Protein 5UD8 (pdb70)

B-factor: mean 11.43, std 8.23, range [1.07, 46.2]

Solvent-accessible surface area: 12185 Å² total; per-residue (Å²): 133,80,77,32,83,50,84,3,51,35,43,34,10,1,69,0,40,0,72,26,78,29,163,129,11,150,75,58,82,1,0,1,1,70,19,71,57,111,202,32,96,32,103,122,62,31,23,10,68,102,56,227,122,98,92,172,135,75,41,17,81,35,72,52,145,53,2,44,0,26,0,15,8,87,98,0,79,87,138,30,33,19,37,8,17,0,18,0,30,60,91,121,115,46,43,43,25,50,34,0,60,1,70,26,94,130,155,110,71,28,75,36,88,1,25,31,33,30,14,15,78,0,44,0,72,26,81,30,159,129,10,153,76,66,79,1,0,1,2,68,11,100,48,139,206,36,92,38,73,132,59,38,18,9,69,110,49,236,164,133,126,72,28,16,83,27,65,53,133,51,2,44,0,29,0,15,7,155,90,0,54,82,144,32,37,21,36,7,27,0,21,0,30,50,91,122,106,50,46,42,30,57,41,0,55,1,65,28,65,128

Radius of gyration: 19.62 Å; Cα contacts (8 Å, |Δi|>4): 487; chains: 2; bounding box: 28×59×38 Å

Nearest PDB structures (foldseek):
  5ud8-assembly1_A  TM=1.010E+00  e=1.471E-24  Homo sapiens
  5ud8-assembly2_B  TM=9.908E-01  e=5.208E-22  Homo sapiens
  6tnp-assembly4_I  TM=7.598E-01  e=2.730E-06  Mus musculus
  8suo-assembly1_L  TM=7.006E-01  e=2.138E-06  Homo sapiens
  4wo4-assembly1_C  TM=7.800E-01  e=3.784E-05  Homo sapiens

Secondary structure (DSSP, 8-state):
--EEEEEEETTS-EEEEEE--TTTTTT--EEEEEE-TTTS-EEEEEESTTHHHHHH--EEEEETTTTEEEEEE-S--GGG-EEEEEEEEETTEEEEEEEEEEEEE-/--EEEEEEETTS-EEEEEE--TTTTTT-EEEEEEESTTTS-EEEEEESTTTTTT--EEEEETTTTEEEEEESS--GGG-EEEEEEEEETTEEEEEEEEEEEEE-

Organism: Homo sapiens (NCBI:txid9606)

CATH classification: 2.60.40.10

Sequence (210 aa):
HNTTVFQGVAGQSLQVSCPYDSMKHWGRHKAWCRQLGEKGPCQRVVSTHNLWLLSFLTAITDDTLGGTLTITLRNLQPHDAGLYQCQSLHGSEADTLRKVLVEVLAHNTTVFQGVAGQSLQVSCPYDSMKHWGRHKAWCRQLGEKGPCQRVVSTHNLWLLSTAITDDTLGGTLTITLRNLQPHDAGLYQCQSLHGSEADTLRKVLVEVLA

Structure (mmCIF, N/CA/C/O backbone):
data_5UD8
#
_entry.id   5UD8
#
_cell.length_a   23.790
_cell.length_b   62.530
_cell.length_c   125.270
_cell.angle_alpha   90.000
_cell.angle_beta   90.000
_cell.angle_gamma   90.000
#
_symmetry.space_group_name_H-M   'P 2 21 21'
#
loop_
_entity.id
_entity.type
_entity.pdbx_description
1 polymer 'Triggering receptor expressed on myeloid cells 2'
2 water water
#
loop_
_atom_site.group_PDB
_atom_site.id
_atom_site.type_symbol
_atom_site.label_atom_id
_atom_site.label_alt_id
_atom_site.label_comp_id
_atom_site.label_asym_id
_atom_site.label_entity_id
_atom_site.label_seq_id
_atom_site.pdbx_PDB_ins_code
_atom_site.Cartn_x
_atom_site.Cartn_y
_atom_site.Cartn_z
_atom_site.occupancy
_atom_site.B_iso_or_equiv
_atom_site.auth_seq_id
_atom_site.auth_comp_id
_atom_site.auth_asym_id
_atom_site.auth_atom_id
_atom_site.pdbx_PDB_model_num
ATOM 1 N N . HIS A 1 1 ? 15.950 -23.951 23.907 1.00 10.19 19 HIS A N 1
ATOM 2 C CA . HIS A 1 1 ? 15.927 -22.489 23.850 1.00 6.00 19 HIS A CA 1
ATOM 3 C C . HIS A 1 1 ? 15.772 -21.907 25.257 1.00 6.13 19 HIS A C 1
ATOM 4 O O . HIS A 1 1 ? 15.503 -22.634 26.216 1.00 7.93 19 HIS A O 1
ATOM 11 N N . ASN A 1 2 ? 15.940 -20.596 25.388 1.00 6.39 20 ASN A N 1
ATOM 12 C CA . ASN A 1 2 ? 15.816 -19.962 26.700 1.00 6.53 20 ASN A CA 1
ATOM 13 C C . ASN A 1 2 ? 14.537 -19.148 26.833 1.00 5.68 20 ASN A C 1
ATOM 14 O O . ASN A 1 2 ? 13.764 -19.002 25.873 1.00 4.97 20 ASN A O 1
ATOM 19 N N . THR A 1 3 ? 14.287 -18.631 28.026 1.00 5.28 21 THR A N 1
ATOM 20 C CA . THR A 1 3 ? 13.196 -17.681 28.161 1.00 6.40 21 THR A CA 1
ATOM 21 C C . THR A 1 3 ? 13.713 -16.380 28.747 1.00 9.61 21 THR A C 1
ATOM 22 O O . THR A 1 3 ? 14.484 -16.378 29.710 1.00 9.54 21 THR A O 1
ATOM 26 N N . THR A 1 4 ? 13.361 -15.271 28.115 1.00 5.50 22 THR A N 1
ATOM 27 C CA . THR A 1 4 ? 13.747 -13.998 28.695 1.00 8.34 22 THR A CA 1
ATOM 28 C C . THR A 1 4 ? 12.527 -13.179 29.055 1.00 9.15 22 THR A C 1
ATOM 29 O O . THR A 1 4 ? 11.453 -13.312 28.447 1.00 7.90 22 THR A O 1
ATOM 33 N N . VAL A 1 5 ? 12.692 -12.373 30.091 1.00 4.98 23 VAL A N 1
ATOM 34 C CA . VAL A 1 5 ? 11.599 -11.597 30.640 1.00 5.78 23 VAL A CA 1
ATOM 35 C C . VAL A 1 5 ? 11.647 -10.190 30.072 1.00 9.32 23 VAL A C 1
ATOM 36 O O . VAL A 1 5 ? 12.696 -9.533 30.102 1.00 5.79 23 VAL A O 1
ATOM 40 N N . PHE A 1 6 ? 10.518 -9.758 29.518 1.00 4.81 24 PHE A N 1
ATOM 41 C CA . PHE A 1 6 ? 10.317 -8.378 29.125 1.00 5.51 24 PHE A CA 1
ATOM 42 C C . PHE A 1 6 ? 9.230 -7.773 30.004 1.00 7.28 24 PHE A C 1
ATOM 43 O O . PHE A 1 6 ? 8.084 -8.239 30.014 1.00 7.02 24 PHE A O 1
ATOM 51 N N . GLN A 1 7 ? 9.617 -6.761 30.773 1.00 6.11 25 GLN A N 1
ATOM 52 C CA . GLN A 1 7 ? 8.742 -6.132 31.757 1.00 8.78 25 GLN A CA 1
ATOM 53 C C . GLN A 1 7 ? 8.091 -4.873 31.194 1.00 7.91 25 GLN A C 1
ATOM 54 O O . GLN A 1 7 ? 8.787 -3.950 30.773 1.00 5.72 25 GLN A O 1
ATOM 60 N N . GLY A 1 8 ? 6.762 -4.824 31.193 1.00 6.62 26 GLY A N 1
ATOM 61 C CA . GLY A 1 8 ? 6.054 -3.676 30.655 1.00 4.28 26 GLY A CA 1
ATOM 62 C C . GLY A 1 8 ? 5.155 -3.030 31.696 1.00 8.47 26 GLY A C 1
ATOM 63 O O . GLY A 1 8 ? 5.054 -3.515 32.818 1.00 7.15 26 GLY A O 1
ATOM 64 N N . VAL A 1 9 ? 4.511 -1.927 31.328 1.00 6.81 27 VAL A N 1
ATOM 65 C CA . VAL A 1 9 ? 3.599 -1.222 32.229 1.00 7.06 27 VAL A CA 1
ATOM 66 C C . VAL A 1 9 ? 2.212 -1.141 31.591 1.00 7.33 27 VAL A C 1
ATOM 67 O O . VAL A 1 9 ? 2.082 -0.847 30.402 1.00 5.72 27 VAL A O 1
ATOM 71 N N . ALA A 1 10 ? 1.178 -1.416 32.380 1.00 7.34 28 ALA A N 1
ATOM 72 C CA . ALA A 1 10 ? -0.194 -1.408 31.876 1.00 8.87 28 ALA A CA 1
ATOM 73 C C . ALA A 1 10 ? -0.513 -0.113 31.140 1.00 9.84 28 ALA A C 1
ATOM 74 O O . ALA A 1 10 ? -0.243 0.980 31.652 1.00 11.55 28 ALA A O 1
ATOM 76 N N . GLY A 1 11 ? -1.060 -0.248 29.933 1.00 7.26 29 GLY A N 1
ATOM 77 C CA . GLY A 1 11 ? -1.439 0.886 29.101 1.00 7.28 29 GLY A CA 1
ATOM 78 C C . GLY A 1 11 ? -0.316 1.457 28.252 1.00 9.25 29 GLY A C 1
ATOM 79 O O . GLY A 1 11 ? -0.531 2.367 27.450 1.00 10.49 29 GLY A O 1
ATOM 80 N N . GLN A 1 12 ? 0.887 0.922 28.431 1.00 6.46 30 GLN A N 1
ATOM 81 C CA . GLN A 1 12 ? 2.051 1.357 27.661 1.00 7.23 30 GLN A CA 1
ATOM 82 C C . GLN A 1 12 ? 2.416 0.297 26.630 1.00 8.42 30 GLN A C 1
ATOM 83 O O . GLN A 1 12 ? 1.789 -0.758 26.571 1.00 8.26 30 GLN A O 1
ATOM 89 N N . SER A 1 13 ? 3.431 0.569 25.817 1.00 7.33 31 SER A N 1
ATOM 90 C CA . SER A 1 13 ? 3.867 -0.425 24.839 1.00 8.07 31 SER A CA 1
ATOM 91 C C . SER A 1 13 ? 5.044 -1.244 25.375 1.00 6.76 31 SER A C 1
ATOM 92 O O . SER A 1 13 ? 5.713 -0.837 26.318 1.00 5.74 31 SER A O 1
ATOM 95 N N . LEU A 1 14 ? 5.294 -2.402 24.774 1.00 5.41 32 LEU A N 1
ATOM 96 C CA . LEU A 1 14 ? 6.387 -3.259 25.226 1.00 8.50 32 LEU A CA 1
ATOM 97 C C . LEU A 1 14 ? 7.049 -3.897 24.027 1.00 5.54 32 LEU A C 1
ATOM 98 O O . LEU A 1 14 ? 6.391 -4.595 23.248 1.00 7.62 32 LEU A O 1
ATOM 103 N N . GLN A 1 15 ? 8.350 -3.673 23.879 1.00 6.83 33 GLN A N 1
ATOM 104 C CA . GLN A 1 15 ? 9.083 -4.239 22.744 1.00 6.30 33 GLN A CA 1
ATOM 105 C C . GLN A 1 15 ? 9.783 -5.544 23.129 1.00 8.51 33 GLN A C 1
ATOM 106 O O . GLN A 1 15 ? 10.496 -5.606 24.131 1.00 8.79 33 GLN A O 1
ATOM 112 N N . VAL A 1 16 ? 9.553 -6.584 22.333 1.00 4.62 34 VAL A N 1
ATOM 113 C CA . VAL A 1 16 ? 10.144 -7.905 22.559 1.00 4.60 34 VAL A CA 1
ATOM 114 C C . VAL A 1 16 ? 11.035 -8.223 21.373 1.00 5.2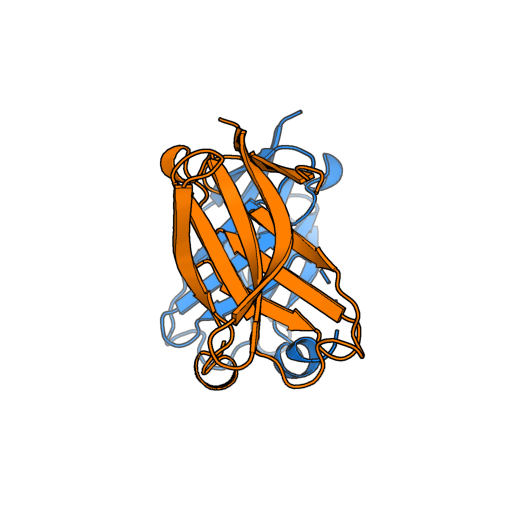4 34 VAL A C 1
ATOM 115 O O . VAL A 1 16 ? 10.614 -8.046 20.235 1.00 4.80 34 VAL A O 1
ATOM 119 N N . SER A 1 17 ? 12.269 -8.663 21.625 1.00 6.87 35 SER A N 1
ATOM 120 C CA . SER A 1 17 ? 13.163 -9.040 20.529 1.00 6.32 35 SER A CA 1
ATOM 121 C C . SER A 1 17 ? 13.508 -10.521 20.566 1.00 6.44 35 SER A C 1
ATOM 122 O O . SER A 1 17 ? 13.821 -11.065 21.633 1.00 7.45 35 SER A O 1
ATOM 125 N N . CYS A 1 18 ? 13.477 -11.152 19.390 1.00 4.17 36 CYS A N 1
ATOM 126 C CA . CYS A 1 18 ? 13.844 -12.557 19.226 1.00 5.02 36 CYS A CA 1
ATOM 127 C C . CYS A 1 18 ? 14.834 -12.724 18.081 1.00 4.33 36 CYS A C 1
ATOM 128 O O . CYS A 1 18 ? 14.431 -12.873 16.936 1.00 3.31 36 CYS A O 1
ATOM 131 N N . PRO A 1 19 ? 16.139 -12.690 18.388 1.00 4.41 37 PRO A N 1
ATOM 132 C CA . PRO A 1 19 ? 17.156 -12.961 17.363 1.00 5.01 37 PRO A CA 1
ATOM 133 C C . PRO A 1 19 ? 17.055 -14.406 16.891 1.00 5.87 37 PRO A C 1
ATOM 134 O O . PRO A 1 19 ? 16.573 -15.263 17.649 1.00 3.49 37 PRO A O 1
ATOM 138 N N . TYR A 1 20 ? 17.502 -14.685 15.667 1.00 3.95 38 TYR A N 1
ATOM 139 C CA . TYR A 1 20 ? 17.491 -16.053 15.159 1.00 3.24 38 TYR A CA 1
ATOM 140 C C . TYR A 1 20 ? 18.516 -16.250 14.054 1.00 3.49 38 TYR A C 1
ATOM 141 O O . TYR A 1 20 ? 19.070 -15.278 13.523 1.00 3.20 38 TYR A O 1
ATOM 150 N N . ASP A 1 21 ? 18.747 -17.514 13.710 1.00 2.81 39 ASP A N 1
ATOM 151 C CA . ASP A 1 21 ? 19.696 -17.907 12.669 1.00 1.87 39 ASP A CA 1
ATOM 152 C C . ASP A 1 21 ? 19.138 -17.525 11.315 1.00 4.48 39 ASP A C 1
ATOM 153 O O . ASP A 1 21 ? 18.207 -18.167 10.828 1.00 4.74 39 ASP A O 1
ATOM 158 N N . SER A 1 22 ? 19.719 -16.497 10.696 1.00 2.59 40 SER A N 1
ATOM 159 C CA . SER A 1 22 ? 19.149 -15.919 9.482 1.00 3.67 40 SER A CA 1
ATOM 160 C C . SER A 1 22 ? 19.251 -16.853 8.293 1.00 5.14 40 SER A C 1
ATOM 161 O O . SER A 1 22 ? 18.517 -16.694 7.320 1.00 6.36 40 SER A O 1
ATOM 164 N N . MET A 1 23 ? 20.161 -17.818 8.352 1.00 3.67 41 MET A N 1
ATOM 165 C CA . MET A 1 23 ? 20.314 -18.754 7.241 1.00 4.24 41 MET A CA 1
ATOM 166 C C . MET A 1 23 ? 19.395 -19.947 7.425 1.00 4.97 41 MET A C 1
ATOM 167 O O . MET A 1 23 ? 18.712 -20.368 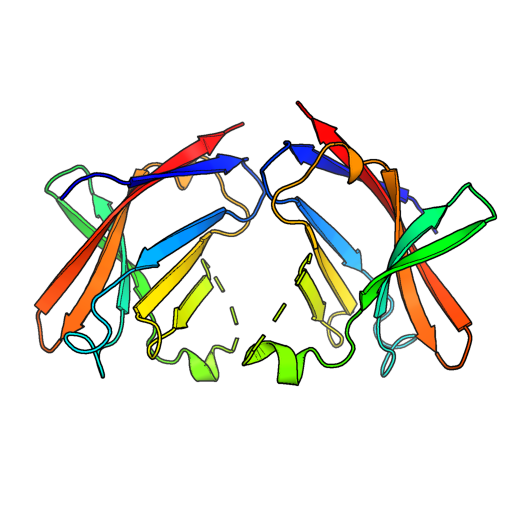6.489 1.00 4.61 41 MET A O 1
ATOM 172 N N . LYS A 1 24 ? 19.347 -20.481 8.640 1.00 4.46 42 LYS A N 1
ATOM 173 C CA . LYS A 1 24 ? 18.477 -21.617 8.911 1.00 4.79 42 LYS A CA 1
ATOM 174 C C . LYS A 1 24 ? 17.011 -21.287 8.621 1.00 9.57 42 LYS A C 1
ATOM 175 O O . LYS A 1 24 ? 16.283 -22.118 8.090 1.00 9.45 42 LYS A O 1
ATOM 181 N N . HIS A 1 25 ? 16.594 -20.065 8.943 1.00 5.11 43 HIS A N 1
ATOM 182 C CA . HIS A 1 25 ? 15.177 -19.699 8.855 1.00 5.08 43 HIS A CA 1
ATOM 183 C C . HIS A 1 25 ? 14.817 -18.823 7.654 1.00 7.53 43 HIS A C 1
ATOM 184 O O . HIS A 1 25 ? 13.723 -18.233 7.594 1.00 4.29 43 HIS A O 1
ATOM 191 N N . TRP A 1 26 ? 15.717 -18.764 6.680 1.00 4.42 44 TRP A N 1
ATOM 192 C CA . TRP A 1 26 ? 15.501 -17.917 5.525 1.00 6.91 44 TRP A CA 1
ATOM 193 C C . TRP A 1 26 ? 14.273 -18.404 4.761 1.00 5.53 44 TRP A C 1
ATOM 194 O O . TRP A 1 26 ? 14.088 -19.611 4.547 1.00 5.68 44 TRP A O 1
ATOM 205 N N . GLY A 1 27 ? 13.422 -17.464 4.379 1.00 6.19 45 GLY A N 1
ATOM 206 C CA . GLY A 1 27 ? 12.242 -17.790 3.606 1.00 6.38 45 GLY A CA 1
ATOM 207 C C . GLY A 1 27 ? 11.043 -18.182 4.454 1.00 8.29 45 GLY A C 1
ATOM 208 O O . GLY A 1 27 ? 9.963 -18.411 3.911 1.00 7.84 45 GLY A O 1
ATOM 209 N N . ARG A 1 28 ? 11.216 -18.256 5.773 1.00 4.94 46 ARG A N 1
ATOM 210 C CA . ARG A 1 28 ? 10.124 -18.692 6.668 1.00 4.27 46 ARG A CA 1
ATOM 211 C C . ARG A 1 28 ? 9.381 -17.534 7.338 1.00 3.84 46 ARG A C 1
ATOM 212 O O . ARG A 1 28 ? 9.998 -16.587 7.830 1.00 4.08 46 ARG A O 1
ATOM 220 N N . HIS A 1 29 ? 8.049 -17.609 7.372 1.00 3.10 47 HIS A N 1
ATOM 221 C CA . HIS A 1 29 ? 7.265 -16.642 8.138 1.00 4.49 47 HIS A CA 1
ATOM 222 C C . HIS A 1 29 ? 7.456 -16.909 9.628 1.00 2.40 47 HIS A C 1
ATOM 223 O O . HIS A 1 29 ? 7.812 -18.019 10.008 1.00 3.82 47 HIS A O 1
ATOM 230 N N . LYS A 1 30 ? 7.229 -15.894 10.463 1.00 2.29 48 LYS A N 1
ATOM 231 C CA . LYS A 1 30 ? 7.347 -16.040 11.912 1.00 2.98 48 LYS A CA 1
ATOM 232 C C . LYS A 1 30 ? 6.008 -15.811 12.581 1.00 2.77 48 LYS A C 1
ATOM 233 O O . LYS A 1 30 ? 5.115 -15.164 12.017 1.00 1.68 48 LYS A O 1
ATOM 239 N N . ALA A 1 31 ? 5.893 -16.302 13.807 1.00 2.09 49 ALA A N 1
ATOM 240 C CA . ALA A 1 31 ? 4.690 -16.097 14.604 1.00 1.97 49 ALA A CA 1
ATOM 241 C C . ALA A 1 31 ? 5.027 -15.729 16.042 1.00 2.24 49 ALA A C 1
ATOM 242 O O . ALA A 1 31 ? 6.090 -16.093 16.563 1.00 2.63 49 ALA A O 1
ATOM 244 N N . TRP A 1 32 ? 4.101 -15.007 16.671 1.00 1.29 50 TRP A N 1
ATOM 245 C CA . TRP A 1 32 ? 4.144 -14.698 18.090 1.00 2.11 50 TRP A CA 1
ATOM 246 C C . TRP A 1 32 ? 2.882 -15.345 18.652 1.00 3.56 50 TRP A C 1
ATOM 247 O O . TRP A 1 32 ? 1.769 -15.074 18.179 1.00 1.07 50 TRP A O 1
ATOM 258 N N . CYS A 1 33 ? 3.047 -16.244 19.621 1.00 2.41 51 CYS A N 1
ATOM 259 C CA . CYS A 1 33 ? 1.878 -16.934 20.163 1.00 2.72 51 CYS A CA 1
ATOM 260 C C . CYS A 1 33 ? 1.925 -17.057 21.668 1.00 3.81 51 CYS A C 1
ATOM 261 O O . CYS A 1 33 ? 2.994 -17.066 22.254 1.00 1.98 51 CYS A O 1
ATOM 264 N N . ARG A 1 34 ? 0.747 -17.175 22.270 1.00 2.45 52 ARG A N 1
ATOM 265 C CA . ARG A 1 34 ? 0.619 -17.333 23.719 1.00 2.02 52 ARG A CA 1
ATOM 266 C C . ARG A 1 34 ? 0.599 -18.812 24.101 1.00 8.09 52 ARG A C 1
ATOM 267 O O . ARG A 1 34 ? -0.219 -19.585 23.597 1.00 4.87 52 ARG A O 1
ATOM 275 N N . GLN A 1 35 ? 1.503 -19.206 24.995 1.00 4.39 53 GLN A N 1
ATOM 276 C CA . GLN A 1 35 ? 1.623 -20.602 25.392 1.00 8.70 53 GLN A CA 1
ATOM 277 C C . GLN A 1 35 ? 0.480 -20.940 26.345 1.00 11.28 53 GLN A C 1
ATOM 278 O O . GLN A 1 35 ? 0.213 -20.195 27.287 1.00 9.96 53 GLN A O 1
ATOM 284 N N . LEU A 1 36 ? -0.202 -22.054 26.093 1.00 7.54 54 LEU A N 1
ATOM 285 C CA . LEU A 1 36 ? -1.306 -22.469 26.954 1.00 11.56 54 LEU A CA 1
ATOM 286 C C . LEU A 1 36 ? -0.910 -23.697 27.783 1.00 13.29 54 LEU A C 1
ATOM 287 O O . LEU A 1 36 ? -1.029 -24.834 27.321 1.00 15.97 54 LEU A O 1
ATOM 292 N N . GLY A 1 37 ? -0.443 -23.463 29.004 1.00 12.42 55 GLY A N 1
ATOM 293 C CA . GLY A 1 37 ? 0.153 -24.519 29.816 1.00 19.81 55 GLY A CA 1
ATOM 294 C C . GLY A 1 37 ? 1.537 -24.827 29.273 1.00 22.63 55 GLY A C 1
ATOM 295 O O . GLY A 1 37 ? 1.871 -24.394 28.176 1.00 21.33 55 GLY A O 1
ATOM 296 N N . GLU A 1 38 ? 2.359 -25.576 29.995 1.00 24.77 56 GLU A N 1
ATOM 297 C CA . GLU A 1 38 ? 3.707 -25.789 29.472 1.00 28.69 56 GLU A CA 1
ATOM 298 C C . GLU A 1 38 ? 3.798 -26.814 28.329 1.00 30.99 56 GLU A C 1
ATOM 299 O O . GLU A 1 38 ? 4.800 -26.857 27.610 1.00 31.48 56 GLU A O 1
ATOM 305 N N . LYS A 1 39 ? 2.756 -27.619 28.136 1.00 23.31 57 LYS A N 1
ATOM 306 C CA . LYS A 1 39 ? 2.782 -28.602 27.053 1.00 25.52 57 LYS A CA 1
ATOM 307 C C . LYS A 1 39 ? 1.575 -28.527 26.122 1.00 29.76 57 LYS A C 1
ATOM 308 O O . LYS A 1 39 ? 1.415 -29.368 25.235 1.00 32.42 57 LYS A O 1
ATOM 314 N N . GLY A 1 40 ? 0.733 -27.517 26.324 1.00 19.86 58 GLY A N 1
ATOM 315 C CA . GLY A 1 40 ? -0.404 -27.297 25.457 1.00 19.44 58 GLY A CA 1
ATOM 316 C C . GLY A 1 40 ? 0.000 -26.519 24.225 1.00 15.03 58 GLY A C 1
ATOM 317 O O . GLY A 1 40 ? 1.179 -26.235 24.023 1.00 19.08 58 GLY A O 1
ATOM 318 N N . PRO A 1 41 ? -0.978 -26.171 23.386 1.00 16.51 59 PRO A N 1
ATOM 319 C CA . PRO A 1 41 ? -0.656 -25.486 22.132 1.00 15.70 59 PRO A CA 1
ATOM 320 C C . PRO A 1 41 ? -0.203 -24.048 22.366 1.00 12.51 59 PRO A C 1
ATOM 321 O O . PRO A 1 41 ? -0.374 -23.492 23.457 1.00 13.46 59 PRO A O 1
ATOM 325 N N . CYS A 1 42 ? 0.382 -23.452 21.339 1.00 11.30 60 CYS A N 1
ATOM 326 C CA . CYS A 1 42 ? 0.728 -22.043 21.383 1.00 8.22 60 CYS A CA 1
ATOM 327 C C . CYS A 1 42 ? -0.296 -21.315 20.530 1.00 9.10 60 CYS A C 1
ATOM 328 O O . CYS A 1 42 ? -0.376 -21.535 19.314 1.00 12.56 60 CYS A O 1
ATOM 331 N N . GLN A 1 43 ? -1.084 -20.450 21.159 1.00 4.54 61 GLN A N 1
ATOM 332 C CA . GLN A 1 43 ? -2.237 -19.849 20.491 1.00 4.14 61 GLN A CA 1
ATOM 333 C C . GLN A 1 43 ? -1.855 -18.561 19.783 1.00 5.85 61 GLN A C 1
ATOM 334 O O . GLN A 1 43 ? -1.336 -17.636 20.400 1.00 2.60 61 GLN A O 1
ATOM 340 N N . ARG A 1 44 ? -2.130 -18.494 18.483 1.00 3.90 62 ARG A N 1
ATOM 341 C CA . ARG A 1 44 ? -1.659 -17.369 17.678 1.00 4.56 62 ARG A CA 1
ATOM 342 C C . ARG A 1 44 ? -2.087 -15.994 18.195 1.00 2.89 62 ARG A C 1
ATOM 343 O O . ARG A 1 44 ? -3.251 -15.783 18.571 1.00 4.06 62 ARG A O 1
ATOM 351 N N . VAL A 1 45 ? -1.128 -15.070 18.233 1.00 2.36 63 VAL A N 1
ATOM 352 C CA . VAL A 1 45 ? -1.423 -13.652 18.461 1.00 2.92 63 VAL A CA 1
ATOM 353 C C . VAL A 1 45 ? -1.266 -12.850 17.151 1.00 4.71 63 VAL A C 1
ATOM 354 O O . VAL A 1 45 ? -2.229 -12.230 16.674 1.00 2.56 63 VAL A O 1
ATOM 358 N N . VAL A 1 46 ? -0.064 -12.873 16.569 1.00 3.25 64 VAL A N 1
ATOM 359 C CA . VAL A 1 46 ? 0.190 -12.248 15.263 1.00 4.45 64 VAL A CA 1
ATOM 360 C C . VAL A 1 46 ? 1.254 -13.049 14.488 1.00 3.17 64 VAL A C 1
ATOM 361 O O . VAL A 1 46 ? 2.029 -13.788 15.083 1.00 4.31 64 VAL A O 1
ATOM 365 N N . SER A 1 47 ? 1.280 -12.916 13.164 1.00 2.46 65 SER A N 1
ATOM 366 C CA . SER A 1 47 ? 2.326 -13.531 12.355 1.00 3.20 65 SER A CA 1
ATOM 367 C C . SER A 1 47 ? 2.800 -12.544 11.280 1.00 5.43 65 SER A C 1
ATOM 368 O O . SER A 1 47 ? 2.254 -11.439 11.157 1.00 3.07 65 SER A O 1
ATOM 371 N N . THR A 1 48 ? 3.813 -12.931 10.504 1.00 2.87 66 THR A N 1
ATOM 372 C CA . THR A 1 48 ? 4.378 -12.023 9.501 1.00 4.30 66 THR A CA 1
ATOM 373 C C . THR A 1 48 ? 3.682 -12.108 8.141 1.00 4.93 66 THR A C 1
ATOM 374 O O . THR A 1 48 ? 4.080 -11.423 7.195 1.00 4.46 66 THR A O 1
ATOM 378 N N . HIS A 1 49 ? 2.657 -12.944 8.038 1.00 5.71 67 HIS A N 1
ATOM 379 C CA . HIS A 1 49 ? 1.887 -13.039 6.791 1.00 4.62 67 HIS A CA 1
ATOM 380 C C . HIS A 1 49 ? 1.199 -11.711 6.446 1.00 6.23 67 HIS A C 1
ATOM 381 O O . HIS A 1 49 ? 0.665 -11.017 7.323 1.00 6.33 67 HIS A O 1
ATOM 388 N N . ASN A 1 50 ? 1.230 -11.355 5.163 1.00 5.32 68 ASN A N 1
ATOM 389 C CA . ASN A 1 50 ? 0.529 -10.175 4.652 1.00 6.67 68 ASN A CA 1
ATOM 390 C C . ASN A 1 50 ? 1.012 -8.826 5.188 1.00 8.83 68 ASN A C 1
ATOM 391 O O . ASN A 1 50 ? 0.294 -7.841 5.085 1.00 6.60 68 ASN A O 1
ATOM 396 N N . LEU A 1 51 ? 2.218 -8.777 5.752 1.00 7.68 69 LEU A N 1
ATOM 397 C CA . LEU A 1 51 ? 2.748 -7.532 6.317 1.00 8.27 69 LEU A CA 1
ATOM 398 C C . LEU A 1 51 ? 2.818 -6.409 5.275 1.00 13.01 69 LEU A C 1
ATOM 399 O O . LEU A 1 51 ? 2.617 -5.236 5.595 1.00 12.95 69 LEU A O 1
ATOM 404 N N . TRP A 1 52 ? 3.100 -6.774 4.032 1.00 11.53 70 TRP A N 1
ATOM 405 C CA . TRP A 1 52 ? 3.199 -5.787 2.964 1.00 13.63 70 TRP A CA 1
ATOM 406 C C . TRP A 1 52 ? 1.856 -5.079 2.756 1.00 12.62 70 TRP A C 1
ATOM 407 O O . TRP A 1 52 ? 1.774 -3.859 2.829 1.00 17.53 70 TRP A O 1
ATOM 418 N N . LEU A 1 53 ? 0.808 -5.850 2.497 1.00 12.05 71 LEU A N 1
ATOM 419 C CA . LEU A 1 53 ? -0.534 -5.300 2.355 1.00 13.54 71 LEU A CA 1
ATOM 420 C C . LEU A 1 53 ? -0.940 -4.510 3.591 1.00 16.31 71 LEU A C 1
ATOM 421 O O . LEU A 1 53 ? -1.556 -3.454 3.486 1.00 16.71 71 LEU A O 1
ATOM 426 N N . LEU A 1 54 ? -0.613 -5.040 4.765 1.00 12.36 72 LEU A N 1
ATOM 427 C CA . LEU A 1 54 ? -0.987 -4.377 6.013 1.00 14.38 72 LEU A CA 1
ATOM 428 C C . LEU A 1 54 ? -0.236 -3.057 6.225 1.00 20.26 72 LEU A C 1
ATOM 429 O O . LEU A 1 54 ? -0.624 -2.256 7.076 1.00 22.01 72 LEU A O 1
ATOM 434 N N . SER A 1 55 ? 0.831 -2.832 5.453 1.00 22.57 73 SER A N 1
ATOM 435 C CA . SER A 1 55 ? 1.486 -1.517 5.410 1.00 26.93 73 SER A CA 1
ATOM 436 C C . SER A 1 55 ? 0.481 -0.440 5.047 1.00 28.96 73 SER A C 1
ATOM 437 O O . SER A 1 55 ? 0.356 0.565 5.746 1.00 35.44 73 SER A O 1
ATOM 440 N N . PHE A 1 56 ? -0.239 -0.643 3.951 1.00 27.35 74 PHE A N 1
ATOM 441 C CA . PHE A 1 56 ? -1.199 0.365 3.530 1.00 30.39 74 PHE A CA 1
ATOM 442 C C . PHE A 1 56 ? -2.403 0.475 4.453 1.00 37.56 74 PHE A C 1
ATOM 443 O O . PHE A 1 56 ? -2.795 1.577 4.834 1.00 42.05 74 PHE A O 1
ATOM 451 N N . LEU A 1 57 ? -2.993 -0.667 4.791 1.00 32.92 75 LEU A N 1
ATOM 452 C CA . LEU A 1 57 ? -4.205 -0.712 5.607 1.00 37.23 75 LEU A CA 1
ATOM 453 C C . LEU A 1 57 ? -4.034 -0.051 6.981 1.00 33.88 75 LEU A C 1
ATOM 454 O O . LEU A 1 57 ? -3.301 -0.544 7.844 1.00 37.90 75 LEU A O 1
ATOM 459 N N . THR A 1 64 ? -1.021 -5.655 18.396 1.00 19.91 82 THR A N 1
ATOM 460 C CA . THR A 1 64 ? 0.380 -6.068 18.411 1.00 12.09 82 THR A CA 1
ATOM 461 C C . THR A 1 64 ? 0.998 -5.874 17.027 1.00 13.21 82 THR A C 1
ATOM 462 O O . THR A 1 64 ? 0.413 -6.277 16.020 1.00 13.64 82 THR A O 1
ATOM 466 N N . ALA A 1 65 ? 2.170 -5.240 16.980 1.00 11.54 83 ALA A N 1
ATOM 467 C CA . ALA A 1 65 ? 2.904 -5.061 15.728 1.00 12.97 83 ALA A CA 1
ATOM 468 C C . ALA A 1 65 ? 4.030 -6.076 15.640 1.00 10.51 83 ALA A C 1
ATOM 469 O O . ALA A 1 65 ? 4.558 -6.518 16.652 1.00 12.11 83 ALA A O 1
ATOM 471 N N . ILE A 1 66 ? 4.390 -6.468 14.428 1.00 12.89 84 ILE A N 1
ATOM 472 C CA . ILE A 1 66 ? 5.456 -7.442 14.278 1.00 9.89 84 ILE A CA 1
ATOM 473 C C . ILE A 1 66 ? 6.314 -7.053 13.074 1.00 11.89 84 ILE A C 1
ATOM 474 O O . ILE A 1 66 ? 5.788 -6.765 12.002 1.00 11.30 84 ILE A O 1
ATOM 479 N N . THR A 1 67 ? 7.626 -6.989 13.279 1.00 12.90 85 THR A N 1
ATOM 480 C CA . THR A 1 67 ? 8.569 -6.670 12.210 1.00 10.66 85 THR A CA 1
ATOM 481 C C . THR A 1 67 ? 9.666 -7.721 12.196 1.00 10.05 85 THR A C 1
ATOM 482 O O . THR A 1 67 ? 10.163 -8.131 13.250 1.00 9.83 85 THR A O 1
ATOM 486 N N . ASP A 1 68 ? 10.039 -8.155 11.001 1.00 7.63 86 ASP A N 1
ATOM 487 C CA . ASP A 1 68 ? 11.010 -9.226 10.850 1.00 6.79 86 ASP A CA 1
ATOM 488 C C . ASP A 1 68 ? 12.154 -8.749 9.967 1.00 8.73 86 ASP A C 1
ATOM 489 O O . ASP A 1 68 ? 11.960 -8.477 8.782 1.00 7.19 86 ASP A O 1
ATOM 494 N N . ASP A 1 69 ? 13.335 -8.612 10.561 1.00 6.04 87 ASP A N 1
ATOM 495 C CA . ASP A 1 69 ? 14.546 -8.345 9.809 1.00 7.40 87 ASP A CA 1
ATOM 496 C C . ASP A 1 69 ? 15.145 -9.698 9.427 1.00 5.86 87 ASP A C 1
ATOM 497 O O . ASP A 1 69 ? 15.818 -10.354 10.226 1.00 5.20 87 ASP A O 1
ATOM 502 N N . THR A 1 70 ? 14.878 -10.129 8.205 1.00 4.60 88 THR A N 1
ATOM 503 C CA . THR A 1 70 ? 15.255 -11.476 7.797 1.00 4.90 88 THR A CA 1
ATOM 504 C C . THR A 1 70 ? 16.729 -11.540 7.430 1.00 4.20 88 THR A C 1
ATOM 505 O O . THR A 1 70 ? 17.345 -12.600 7.492 1.00 4.54 88 THR A O 1
ATOM 509 N N . LEU A 1 71 ? 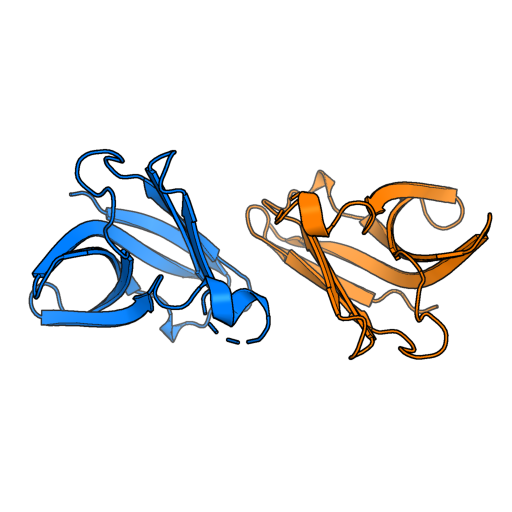17.292 -10.405 7.039 1.00 4.85 89 LEU A N 1
ATOM 510 C CA . LEU A 1 71 ? 18.703 -10.357 6.662 1.00 5.30 89 LEU A CA 1
ATOM 511 C C . LEU A 1 71 ? 19.606 -10.368 7.895 1.00 4.17 89 LEU A C 1
ATOM 512 O O . LEU A 1 71 ? 20.658 -11.017 7.904 1.00 4.41 89 LEU A O 1
ATOM 517 N N . GLY A 1 72 ? 19.189 -9.645 8.928 1.00 5.80 90 GLY A N 1
ATOM 518 C CA . GLY A 1 72 ? 19.936 -9.593 10.177 1.00 5.95 90 GLY A CA 1
ATOM 519 C C . GLY A 1 72 ? 19.554 -10.684 11.163 1.00 7.21 90 GLY A C 1
ATOM 520 O O . GLY A 1 72 ? 20.268 -10.930 12.138 1.00 6.83 90 GLY A O 1
ATOM 521 N N . GLY A 1 73 ? 18.426 -11.344 10.916 1.00 5.12 91 GLY A N 1
ATOM 522 C CA . GLY A 1 73 ? 17.927 -12.359 11.830 1.00 3.83 91 GLY A CA 1
ATOM 523 C C . GLY A 1 73 ? 17.420 -11.815 13.156 1.00 5.37 91 GLY A C 1
ATOM 524 O O . GLY A 1 73 ? 17.865 -12.245 14.228 1.00 3.21 91 GLY A O 1
ATOM 525 N N . THR A 1 74 ? 16.487 -10.868 13.100 1.00 3.89 92 THR A N 1
ATOM 526 C CA . THR A 1 74 ? 15.862 -10.362 14.323 1.00 7.56 92 THR A CA 1
ATOM 527 C C . THR A 1 74 ? 14.383 -10.158 14.102 1.00 6.24 92 THR A C 1
ATOM 528 O O . THR A 1 74 ? 13.982 -9.431 13.195 1.00 7.90 92 THR A O 1
ATOM 532 N N . LEU A 1 75 ? 13.575 -10.797 14.940 1.00 5.26 93 LEU A N 1
ATOM 533 C CA . LEU A 1 75 ? 12.137 -10.596 14.930 1.00 4.87 93 LEU A CA 1
ATOM 534 C C . LEU A 1 75 ? 11.814 -9.658 16.087 1.00 6.30 93 LEU A C 1
ATOM 535 O O . LEU A 1 75 ? 12.279 -9.869 17.207 1.00 6.21 93 LEU A O 1
ATOM 540 N N . THR A 1 76 ? 11.047 -8.609 15.812 1.00 5.86 94 THR A N 1
ATOM 541 C CA . THR A 1 76 ? 10.660 -7.660 16.853 1.00 7.72 94 THR A CA 1
ATOM 542 C C . THR A 1 76 ? 9.141 -7.622 16.964 1.00 8.02 94 THR A C 1
ATOM 543 O O . THR A 1 76 ? 8.437 -7.471 15.960 1.00 8.41 94 THR A O 1
ATOM 547 N N . ILE A 1 77 ? 8.644 -7.774 18.185 1.00 6.08 95 ILE A N 1
ATOM 548 C CA . ILE A 1 77 ? 7.221 -7.684 18.440 1.00 6.50 95 ILE A CA 1
ATOM 549 C C . ILE A 1 77 ? 6.961 -6.489 19.357 1.00 7.17 95 ILE A C 1
ATOM 550 O O . ILE A 1 77 ? 7.642 -6.317 20.369 1.00 7.63 95 ILE A O 1
ATOM 555 N N . THR A 1 78 ? 5.995 -5.651 18.999 1.00 7.11 96 THR A N 1
ATOM 556 C CA . THR A 1 78 ? 5.650 -4.526 19.858 1.00 8.42 96 THR A CA 1
ATOM 557 C C . THR A 1 78 ? 4.223 -4.692 20.322 1.00 8.37 96 THR A C 1
ATOM 558 O O . THR A 1 78 ? 3.280 -4.612 19.528 1.00 7.80 96 THR A O 1
ATOM 562 N N . LEU A 1 79 ? 4.069 -4.959 21.616 1.00 6.84 97 LEU A N 1
ATOM 563 C CA . LEU A 1 79 ? 2.753 -5.042 22.222 1.00 8.43 97 LEU A CA 1
ATOM 564 C C . LEU A 1 79 ? 2.310 -3.626 22.532 1.00 10.84 97 LEU A C 1
ATOM 565 O O . LEU A 1 79 ? 3.088 -2.842 23.064 1.00 8.95 97 LEU A O 1
ATOM 570 N N . ARG A 1 80 ? 1.071 -3.286 22.192 1.00 7.89 98 ARG A N 1
ATOM 571 C CA . ARG A 1 80 ? 0.598 -1.929 22.430 1.00 11.23 98 ARG A CA 1
ATOM 572 C C . ARG A 1 80 ? -0.560 -1.922 23.411 1.00 9.68 98 ARG A C 1
ATOM 573 O O . ARG A 1 80 ? -1.340 -2.874 23.454 1.00 14.80 98 ARG A O 1
ATOM 581 N N . ASN A 1 81 ? -0.637 -0.870 24.221 1.00 8.32 99 ASN A N 1
ATOM 582 C CA . ASN A 1 81 ? -1.693 -0.732 25.220 1.00 9.17 99 ASN A CA 1
ATOM 583 C C . ASN A 1 81 ? -1.799 -1.997 26.054 1.00 12.00 99 ASN A C 1
ATOM 584 O O . ASN A 1 81 ? -2.820 -2.693 26.031 1.00 10.95 99 ASN A O 1
ATOM 589 N N . LEU A 1 82 ? -0.708 -2.299 26.750 1.00 7.18 100 LEU A N 1
ATOM 590 C CA . LEU A 1 82 ? -0.563 -3.524 27.522 1.00 7.59 100 LEU A CA 1
ATOM 591 C C . LEU A 1 82 ? -1.672 -3.650 28.562 1.00 11.92 100 LEU A C 1
ATOM 592 O O . LEU A 1 82 ? -1.951 -2.710 29.310 1.00 9.98 100 LEU A O 1
ATOM 597 N N . GLN A 1 83 ? -2.306 -4.817 28.599 1.00 8.74 101 GLN A N 1
ATOM 598 C CA . GLN A 1 83 ? -3.362 -5.102 29.568 1.00 10.62 101 GLN A CA 1
ATOM 599 C C . GLN A 1 83 ? -2.857 -6.184 30.511 1.00 6.95 101 GLN A C 1
ATOM 600 O O . GLN A 1 83 ? -1.988 -6.963 30.136 1.00 6.72 101 GLN A O 1
ATOM 606 N N . PRO A 1 84 ? -3.385 -6.241 31.748 1.00 10.30 102 PRO A N 1
ATOM 607 C CA . PRO A 1 84 ? -2.932 -7.308 32.650 1.00 8.31 102 PRO A CA 1
ATOM 608 C C . PRO A 1 84 ? -3.087 -8.698 32.036 1.00 7.23 102 PRO A C 1
ATOM 609 O O . PRO A 1 84 ? -2.215 -9.539 32.237 1.00 8.82 102 PRO A O 1
ATOM 613 N N . HIS A 1 85 ? -4.147 -8.936 31.271 1.00 9.07 103 HIS A N 1
ATOM 614 C CA . HIS A 1 85 ? -4.295 -10.250 30.652 1.00 11.94 103 HIS A CA 1
ATOM 615 C C . HIS A 1 85 ? -3.267 -10.542 29.540 1.00 10.89 103 HIS A C 1
ATOM 616 O O . H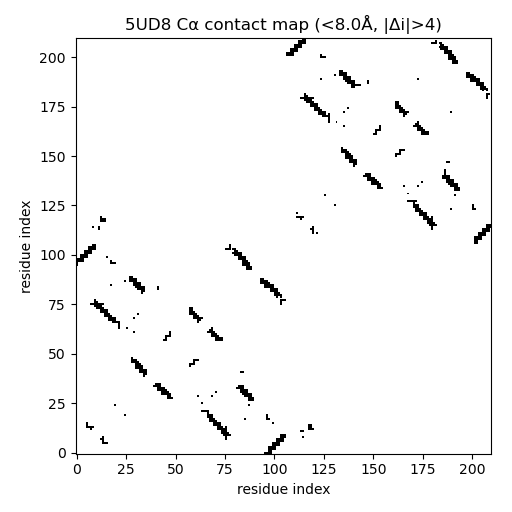IS A 1 85 ? -3.191 -11.667 29.048 1.00 8.96 103 HIS A O 1
ATOM 623 N N . ASP A 1 86 ? -2.462 -9.544 29.169 1.00 7.98 104 ASP A N 1
ATOM 624 C CA . ASP A 1 86 ? -1.372 -9.767 28.212 1.00 5.81 104 ASP A CA 1
ATOM 625 C C . ASP A 1 86 ? -0.181 -10.427 28.878 1.00 5.11 104 ASP A C 1
ATOM 626 O O . ASP A 1 86 ? 0.723 -10.937 28.196 1.00 5.15 104 ASP A O 1
ATOM 631 N N . ALA A 1 87 ? -0.154 -10.394 30.208 1.00 5.32 105 ALA A N 1
ATOM 632 C CA . ALA A 1 87 ? 0.934 -11.012 30.956 1.00 4.95 105 ALA A CA 1
ATOM 633 C C . ALA A 1 87 ? 0.954 -12.510 30.694 1.00 4.79 105 ALA A C 1
ATOM 634 O O . ALA A 1 87 ? -0.090 -13.110 30.424 1.00 5.02 105 ALA A O 1
ATOM 636 N N . GLY A 1 88 ? 2.137 -13.112 30.776 1.00 3.73 106 GLY A N 1
ATOM 637 C CA . GLY A 1 88 ? 2.254 -14.551 30.611 1.00 4.70 106 GLY A CA 1
ATOM 638 C C . GLY A 1 88 ? 3.371 -14.968 29.676 1.00 3.70 106 GLY A C 1
ATOM 639 O O . GLY A 1 88 ? 4.202 -14.143 29.277 1.00 3.75 106 GLY A O 1
ATOM 640 N N . LEU A 1 89 ? 3.372 -16.251 29.321 1.00 2.70 107 LEU A N 1
ATOM 641 C CA . LEU A 1 89 ? 4.445 -16.855 28.533 1.00 2.63 107 LEU A CA 1
ATOM 642 C C . LEU A 1 89 ? 4.042 -16.902 27.067 1.00 2.37 107 LEU A C 1
ATOM 643 O O . LEU A 1 89 ? 2.908 -17.257 26.734 1.00 3.18 107 LEU A O 1
ATOM 648 N N . TYR A 1 90 ? 4.981 -16.556 26.201 1.00 2.33 108 TYR A N 1
ATOM 649 C CA . TYR A 1 90 ? 4.750 -16.532 24.766 1.00 2.71 108 TYR A CA 1
ATOM 650 C C . TYR A 1 90 ? 5.914 -17.223 24.078 1.00 4.24 108 TYR A C 1
ATOM 651 O O . TYR A 1 90 ? 6.982 -17.395 24.672 1.00 4.03 108 TYR A O 1
ATOM 660 N N . GLN A 1 91 ? 5.723 -17.589 22.813 1.00 2.31 109 GLN A N 1
ATOM 661 C CA . GLN A 1 91 ? 6.840 -18.043 21.992 1.00 4.75 109 GLN A CA 1
ATOM 662 C C . GLN A 1 91 ? 6.981 -17.166 20.773 1.00 5.67 109 GLN A C 1
ATOM 663 O O . GLN A 1 91 ? 5.976 -16.734 20.199 1.00 4.06 109 GLN A O 1
ATOM 669 N N . CYS A 1 92 ? 8.228 -16.915 20.382 1.00 2.78 110 CYS A N 1
ATOM 670 C CA . CYS A 1 92 ? 8.543 -16.508 19.013 1.00 3.31 110 CYS A CA 1
ATOM 671 C C . CYS A 1 92 ? 8.788 -17.793 18.225 1.00 3.97 110 CYS A C 1
ATOM 672 O O . CYS A 1 92 ? 9.566 -18.648 18.654 1.00 6.16 110 CYS A O 1
ATOM 675 N N . GLN A 1 93 ? 8.157 -17.916 17.063 1.00 3.38 111 GLN A N 1
ATOM 676 C CA . GLN A 1 93 ? 8.212 -19.144 16.287 1.00 4.23 111 GLN A CA 1
ATOM 677 C C . GLN A 1 93 ? 8.607 -18.893 14.852 1.00 4.27 111 GLN A C 1
ATOM 678 O O . GLN A 1 93 ? 8.284 -17.850 14.282 1.00 3.43 111 GLN A O 1
ATOM 684 N N . SER A 1 94 ? 9.285 -19.874 14.262 1.00 4.28 112 SER A N 1
ATOM 685 C CA . SER A 1 94 ? 9.560 -19.867 12.825 1.00 4.46 112 SER A CA 1
ATOM 686 C C . SER A 1 94 ? 8.730 -20.972 12.191 1.00 7.03 112 SER A C 1
ATOM 687 O O . SER A 1 94 ? 8.772 -22.118 12.649 1.00 7.35 112 SER A O 1
ATOM 690 N N . LEU A 1 95 ? 7.982 -20.633 11.143 1.00 4.85 113 LEU A N 1
ATOM 691 C CA . LEU A 1 95 ? 6.990 -21.547 10.565 1.00 6.77 113 LEU A CA 1
ATOM 692 C C . LEU A 1 95 ? 7.498 -22.175 9.270 1.00 9.59 113 LEU A C 1
ATOM 693 O O . LEU A 1 95 ? 8.069 -21.495 8.422 1.00 8.05 113 LEU A O 1
ATOM 698 N N . HIS A 1 96 ? 7.270 -23.471 9.111 1.00 12.10 114 HIS A N 1
ATOM 699 C CA . HIS A 1 96 ? 7.625 -24.148 7.864 1.00 14.28 114 HIS A CA 1
ATOM 700 C C . HIS A 1 96 ? 6.750 -25.381 7.692 1.00 14.90 114 HIS A C 1
ATOM 701 O O . HIS A 1 96 ? 6.717 -26.258 8.561 1.00 15.91 114 HIS A O 1
ATOM 708 N N . GLY A 1 97 ? 6.020 -25.438 6.582 1.00 20.41 115 GLY A N 1
ATOM 709 C CA . GLY A 1 97 ? 5.047 -26.500 6.385 1.00 21.72 115 GLY A CA 1
ATOM 710 C C . GLY A 1 97 ? 3.994 -26.476 7.479 1.00 20.26 115 GLY A C 1
ATOM 711 O O . GLY A 1 97 ? 3.354 -25.448 7.723 1.00 18.66 115 GLY A O 1
ATOM 712 N N . SER A 1 98 ? 3.827 -27.604 8.159 1.00 23.59 116 SER A N 1
ATOM 713 C CA . SER A 1 98 ? 2.835 -27.707 9.218 1.00 25.53 116 SER A CA 1
ATOM 714 C C . SER A 1 98 ? 3.481 -27.567 10.590 1.00 23.27 116 SER A C 1
ATOM 715 O O . SER A 1 98 ? 2.821 -27.738 11.615 1.00 27.99 116 SER A O 1
ATOM 718 N N . GLU A 1 99 ? 4.771 -27.251 10.610 1.00 20.03 117 GLU A N 1
ATOM 719 C CA . GLU A 1 99 ? 5.513 -27.209 11.865 1.00 18.75 117 GLU A CA 1
ATOM 720 C C . GLU A 1 99 ? 5.912 -25.796 12.269 1.00 16.88 117 GLU A C 1
ATOM 721 O O . GLU A 1 99 ? 5.817 -24.854 11.475 1.00 10.57 117 GLU A O 1
ATOM 727 N N . ALA A 1 100 ? 6.352 -25.659 13.515 1.00 14.26 118 ALA A N 1
ATOM 728 C CA . ALA A 1 100 ? 6.801 -24.378 14.041 1.00 11.43 118 ALA A CA 1
ATOM 729 C C . ALA A 1 100 ? 8.011 -24.642 14.915 1.00 11.79 118 ALA A C 1
ATOM 730 O O . ALA A 1 100 ? 7.927 -25.438 15.850 1.00 19.84 118 ALA A O 1
ATOM 732 N N . ASP A 1 101 ? 9.137 -24.006 14.612 1.00 11.17 119 ASP A N 1
ATOM 733 C CA . ASP A 1 101 ? 10.304 -24.099 15.478 1.00 8.82 119 ASP A CA 1
ATOM 734 C C . ASP A 1 101 ? 10.229 -22.975 16.500 1.00 8.62 119 ASP A C 1
ATOM 735 O O . ASP A 1 101 ? 10.006 -21.806 16.147 1.00 8.07 119 ASP A O 1
ATOM 740 N N . THR A 1 102 ? 10.440 -23.309 17.765 1.00 7.95 120 THR A N 1
ATOM 741 C CA . THR A 1 102 ? 10.466 -22.280 18.799 1.00 6.61 120 THR A CA 1
ATOM 742 C C . THR A 1 102 ? 11.805 -21.540 18.810 1.00 7.73 120 THR A C 1
ATOM 743 O O . THR A 1 102 ? 12.860 -22.148 19.042 1.00 10.26 120 THR A O 1
ATOM 747 N N . LEU A 1 103 ? 11.765 -20.226 18.581 1.00 4.29 121 LEU A N 1
ATOM 748 C CA . LEU A 1 103 ? 12.990 -19.414 18.562 1.00 5.48 121 LEU A CA 1
ATOM 749 C C . LEU A 1 103 ? 13.395 -18.956 19.952 1.00 9.83 121 LEU A C 1
ATOM 750 O O . LEU A 1 103 ? 14.578 -18.717 20.226 1.00 11.04 121 LEU A O 1
ATOM 755 N N . ARG A 1 104 ? 12.397 -18.807 20.813 1.00 5.91 122 ARG A N 1
ATOM 756 C CA . ARG A 1 104 ? 12.597 -18.228 22.124 1.00 6.32 122 ARG A CA 1
ATOM 757 C C . ARG A 1 104 ? 11.280 -18.325 22.873 1.00 6.01 122 ARG A C 1
ATOM 758 O O . ARG A 1 104 ? 10.210 -18.299 22.261 1.00 4.84 122 ARG A O 1
ATOM 766 N N . LYS A 1 105 ? 11.356 -18.427 24.195 1.00 4.11 123 LYS A N 1
ATOM 767 C CA . LYS A 1 105 ? 10.187 -18.233 25.037 1.00 3.81 123 LYS A CA 1
ATOM 768 C C . LYS A 1 105 ? 10.317 -16.852 25.653 1.00 4.89 123 LYS A C 1
ATOM 769 O O . LYS A 1 105 ? 11.417 -16.418 25.969 1.00 4.89 123 LYS A O 1
ATOM 775 N N . VAL A 1 106 ? 9.202 -16.158 25.827 1.00 1.94 124 VAL A N 1
ATOM 776 C CA . VAL A 1 106 ? 9.254 -14.824 26.408 1.00 3.54 124 VAL A CA 1
ATOM 777 C C . VAL A 1 106 ? 8.213 -14.714 27.497 1.00 4.79 124 VAL A C 1
ATOM 778 O O . VAL A 1 106 ? 7.043 -15.072 27.292 1.00 3.36 124 VAL A O 1
ATOM 782 N N . LEU A 1 107 ? 8.638 -14.254 28.672 1.00 4.27 125 LEU A N 1
ATOM 783 C CA . LEU A 1 107 ? 7.696 -14.006 29.736 1.00 2.76 125 LEU A CA 1
ATOM 784 C C . LEU A 1 107 ? 7.409 -12.524 29.745 1.00 5.26 125 LEU A C 1
ATOM 785 O O . LEU A 1 107 ? 8.315 -11.705 29.939 1.00 6.04 125 LEU A O 1
ATOM 790 N N . VAL A 1 108 ? 6.151 -12.180 29.503 1.00 3.91 126 VAL A N 1
ATOM 791 C CA . VAL A 1 108 ? 5.719 -10.793 29.534 1.00 2.90 126 VAL A CA 1
ATOM 792 C C . VAL A 1 108 ? 5.191 -10.501 30.923 1.00 6.31 126 VAL A C 1
ATOM 793 O O . VAL A 1 108 ? 4.308 -11.202 31.410 1.00 7.41 126 VAL A O 1
ATOM 797 N N . GLU A 1 10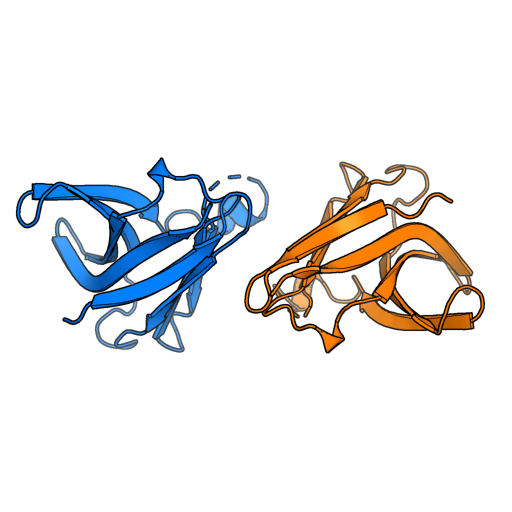9 ? 5.763 -9.492 31.571 1.00 4.40 127 GLU A N 1
ATOM 798 C CA . GLU A 1 109 ? 5.278 -9.031 32.868 1.00 5.04 127 GLU A CA 1
ATOM 799 C C . GLU A 1 109 ? 4.594 -7.692 32.661 1.00 6.33 127 GLU A C 1
ATOM 800 O O . GLU A 1 109 ? 5.071 -6.860 31.895 1.00 6.86 127 GLU A O 1
ATOM 806 N N . VAL A 1 110 ? 3.461 -7.488 33.323 1.00 7.64 128 VAL A N 1
ATOM 807 C CA . VAL A 1 110 ? 2.731 -6.227 33.217 1.00 7.40 128 VAL A CA 1
ATOM 808 C C . VAL A 1 110 ? 2.578 -5.623 34.614 1.00 8.98 128 VAL A C 1
ATOM 809 O O . VAL A 1 110 ? 1.969 -6.245 35.489 1.00 8.49 128 VAL A O 1
ATOM 813 N N . LEU A 1 111 ? 3.155 -4.439 34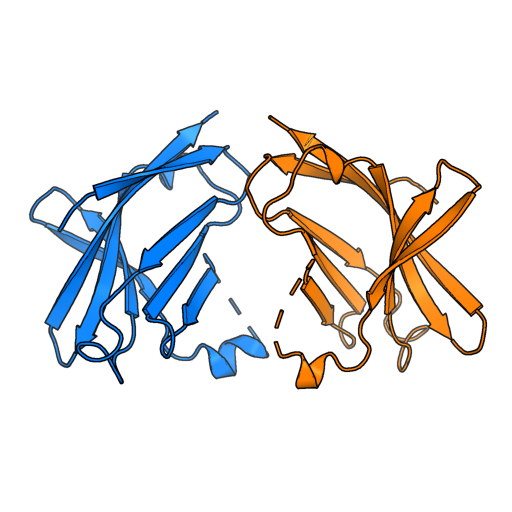.827 1.00 7.27 129 LEU A N 1
ATOM 814 C CA . LEU A 1 111 ? 3.071 -3.750 36.126 1.00 7.93 129 LEU A CA 1
ATOM 815 C C . LEU A 1 111 ? 1.875 -2.809 36.182 1.00 12.00 129 LEU A C 1
ATOM 816 O O . LEU A 1 111 ? 1.534 -2.162 35.183 1.00 11.40 129 LEU A O 1
ATOM 821 N N . ALA A 1 112 ? 1.243 -2.733 37.355 1.00 12.92 130 ALA A N 1
ATOM 822 C CA . ALA A 1 112 ? 0.106 -1.841 37.560 1.00 18.85 130 ALA A CA 1
ATOM 823 C C . ALA A 1 112 ? -0.007 -1.432 39.023 1.00 13.03 130 ALA A C 1
ATOM 824 O O . ALA A 1 112 ? 0.674 -1.994 39.878 1.00 20.48 130 ALA A O 1
ATOM 826 N N . HIS B 1 1 ? -2.609 27.801 21.234 1.00 12.72 19 HIS B N 1
ATOM 827 C CA . HIS B 1 1 ? -2.510 26.350 21.206 1.00 10.45 19 HIS B CA 1
ATOM 828 C C . HIS B 1 1 ? -2.569 25.806 22.622 1.00 10.85 19 HIS B C 1
ATOM 829 O O . HIS B 1 1 ? -2.112 26.459 23.558 1.00 11.58 19 HIS B O 1
ATOM 836 N N . ASN B 1 2 ? -3.127 24.613 22.787 1.00 10.52 20 ASN B N 1
ATOM 837 C CA . ASN B 1 2 ? -3.003 23.935 24.076 1.00 9.79 20 ASN B CA 1
ATOM 838 C C . ASN B 1 2 ? -1.756 23.069 24.016 1.00 12.11 20 ASN B C 1
ATOM 839 O O . ASN B 1 2 ? -1.212 22.847 22.936 1.00 9.28 20 ASN B O 1
ATOM 844 N N . THR B 1 3 ? -1.274 22.586 25.151 1.00 10.03 21 THR B N 1
ATOM 845 C CA . THR B 1 3 ? -0.158 21.644 25.074 1.00 12.97 21 THR B CA 1
ATOM 846 C C . THR B 1 3 ? -0.665 20.233 25.382 1.00 16.07 21 THR B C 1
ATOM 847 O O . THR B 1 3 ? -1.099 19.938 26.494 1.00 14.15 21 THR B O 1
ATOM 851 N N . THR B 1 4 ? -0.663 19.384 24.359 1.00 12.98 22 THR B N 1
ATOM 852 C CA . THR B 1 4 ? -1.198 18.032 24.478 1.00 12.16 22 THR B CA 1
ATOM 853 C C . THR B 1 4 ? -0.152 17.116 25.099 1.00 11.97 22 THR B C 1
ATOM 854 O O . THR B 1 4 ? 0.980 17.066 24.629 1.00 9.17 22 THR B O 1
ATOM 858 N N . VAL B 1 5 ? -0.532 16.377 26.134 1.00 10.10 23 VAL B N 1
ATOM 859 C CA . VAL B 1 5 ? 0.441 15.583 26.888 1.00 9.28 23 VAL B CA 1
ATOM 860 C C . VAL B 1 5 ? 0.455 14.127 26.430 1.00 10.91 23 VAL B C 1
ATOM 861 O O . VAL B 1 5 ? -0.592 13.484 26.346 1.00 11.35 23 VAL B O 1
ATOM 865 N N . PHE B 1 6 ? 1.642 13.621 26.102 1.00 7.64 24 PHE B N 1
ATOM 866 C CA . PHE B 1 6 ? 1.808 12.196 25.837 1.00 6.94 24 PHE B CA 1
ATOM 867 C C . PHE B 1 6 ? 2.820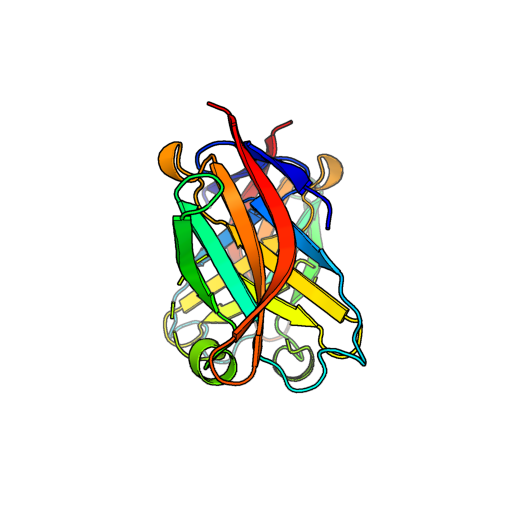 11.631 26.818 1.00 6.78 24 PHE B C 1
ATOM 868 O O . PHE B 1 6 ? 3.960 12.080 26.859 1.00 6.61 24 PHE B O 1
ATOM 876 N N . GLN B 1 7 ? 2.392 10.655 27.618 1.00 6.47 25 GLN B N 1
ATOM 877 C CA . GLN B 1 7 ? 3.254 10.046 28.629 1.00 8.48 25 GLN B CA 1
ATOM 878 C C . GLN B 1 7 ? 3.685 8.678 2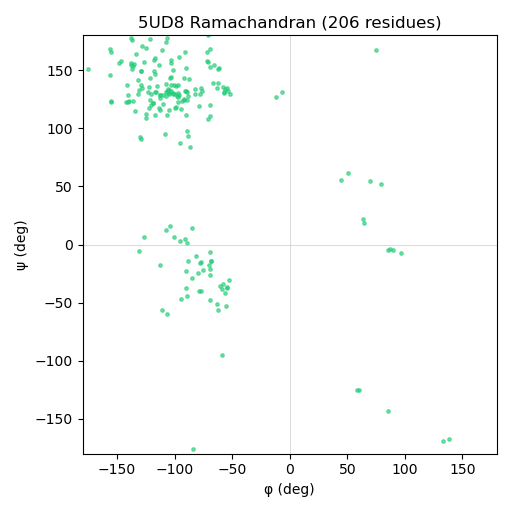8.153 1.00 10.03 25 GLN B C 1
ATOM 879 O O . GLN B 1 7 ? 2.854 7.866 27.749 1.00 8.10 25 GLN B O 1
ATOM 885 N N . GLY B 1 8 ? 4.987 8.424 28.197 1.00 5.91 26 GLY B N 1
ATOM 886 C CA . GLY B 1 8 ? 5.502 7.125 27.809 1.00 7.60 26 GLY B CA 1
ATOM 887 C C . GLY B 1 8 ? 6.533 6.665 28.822 1.00 6.29 26 GLY B C 1
ATOM 888 O O . GLY B 1 8 ? 7.149 7.483 29.505 1.00 8.28 26 GLY B O 1
ATOM 889 N N . VAL B 1 9 ? 6.723 5.357 28.921 1.00 7.06 27 VAL B N 1
ATOM 890 C CA . VAL B 1 9 ? 7.698 4.788 29.849 1.00 5.40 27 VAL B CA 1
ATOM 891 C C . VAL B 1 9 ? 9.080 4.707 29.215 1.00 9.02 27 VAL B C 1
ATOM 892 O O . VAL B 1 9 ? 9.209 4.446 28.015 1.00 5.96 27 VAL B O 1
ATOM 896 N N . ALA B 1 10 ? 10.118 4.963 30.012 1.00 6.35 28 ALA B N 1
ATOM 897 C CA . ALA B 1 10 ? 11.481 4.909 29.498 1.00 9.09 28 ALA B CA 1
ATOM 898 C C . ALA B 1 10 ? 11.774 3.529 28.926 1.00 9.37 28 ALA B C 1
ATOM 899 O O . ALA B 1 10 ? 11.418 2.514 29.536 1.00 8.32 28 ALA B O 1
ATOM 901 N N . GLY B 1 11 ? 12.406 3.496 27.757 1.00 7.06 29 GLY B N 1
ATOM 902 C CA . GLY B 1 11 ? 12.815 2.234 27.153 1.00 6.82 29 GLY B CA 1
ATOM 903 C C . GLY B 1 11 ? 11.863 1.664 26.114 1.00 7.27 29 GLY B C 1
ATOM 904 O O . GLY B 1 11 ? 12.189 0.678 25.440 1.00 7.29 29 GLY B O 1
ATOM 905 N N . GLN B 1 12 ? 10.696 2.283 25.956 1.00 4.02 30 GLN B N 1
ATOM 906 C CA . GLN B 1 12 ? 9.676 1.779 25.028 1.00 5.01 30 GLN B CA 1
ATOM 907 C C . GLN B 1 12 ? 9.238 2.827 24.008 1.00 7.53 30 GLN B C 1
ATOM 908 O O . GLN B 1 12 ? 9.568 4.003 24.136 1.00 7.05 30 GLN B O 1
ATOM 914 N N . SER B 1 13 ? 8.491 2.391 22.996 1.00 6.86 31 SER B N 1
ATOM 915 C CA . SER B 1 13 ? 7.990 3.285 21.955 1.00 7.60 31 SER B CA 1
ATOM 916 C C . SER B 1 13 ? 6.791 4.104 22.404 1.00 9.20 31 SER B C 1
ATOM 917 O O . SER B 1 13 ? 5.805 3.553 22.897 1.00 11.65 31 SER B O 1
ATOM 920 N N . LEU B 1 14 ? 6.863 5.415 22.191 1.00 7.44 32 LEU B N 1
ATOM 921 C CA . LEU B 1 14 ? 5.740 6.307 22.468 1.00 6.43 32 LEU B CA 1
ATOM 922 C C . LEU B 1 14 ? 5.211 6.861 21.155 1.00 8.01 32 LEU B C 1
ATOM 923 O O . LEU B 1 14 ? 5.966 7.434 20.369 1.00 6.43 32 LEU B O 1
ATOM 928 N N . GLN B 1 15 ? 3.916 6.697 20.909 1.00 7.11 33 GLN B N 1
ATOM 929 C CA . GLN B 1 15 ? 3.320 7.278 19.709 1.00 8.51 33 GLN B CA 1
ATOM 930 C C . GLN B 1 15 ? 2.597 8.587 20.034 1.00 6.29 33 GLN B C 1
ATOM 931 O O . GLN B 1 15 ? 1.793 8.657 20.967 1.00 9.57 33 GLN B O 1
ATOM 937 N N . VAL B 1 16 ? 2.912 9.621 19.259 1.00 6.13 34 VAL B N 1
ATOM 938 C CA . VAL B 1 16 ? 2.326 10.948 19.416 1.00 4.19 34 VAL B CA 1
ATOM 939 C C . VAL B 1 16 ? 1.461 11.205 18.180 1.00 6.79 34 VAL B C 1
ATOM 940 O O . VAL B 1 16 ? 1.935 11.031 17.058 1.00 5.95 34 VAL B O 1
ATOM 944 N N . SER B 1 17 ? 0.205 11.599 18.396 1.00 7.40 35 SER B N 1
ATOM 945 C CA . SER B 1 17 ? -0.748 11.852 17.306 1.00 7.54 35 SER B CA 1
ATOM 946 C C . SER B 1 17 ? -0.970 13.332 17.085 1.00 8.91 35 SER B C 1
ATOM 947 O O . SER B 1 17 ? -1.215 14.067 18.030 1.00 9.01 35 SER B O 1
ATOM 950 N N . CYS B 1 18 ? -0.915 13.757 15.826 1.00 5.80 36 CYS B N 1
ATOM 951 C CA . CYS B 1 18 ? -1.197 15.140 15.459 1.00 5.96 36 CYS B CA 1
ATOM 952 C C . CYS B 1 18 ? -2.218 15.213 14.325 1.00 5.43 36 CYS B C 1
ATOM 953 O O . CYS B 1 18 ? -1.845 15.197 13.160 1.00 4.48 36 CYS B O 1
ATOM 956 N N . PRO B 1 19 ? -3.514 15.298 14.667 1.00 5.56 37 PRO B N 1
ATOM 957 C CA . PRO B 1 19 ? -4.544 15.438 13.628 1.00 5.36 37 PRO B CA 1
ATOM 958 C C . PRO B 1 19 ? -4.454 16.800 12.973 1.00 5.24 37 PRO B C 1
ATOM 959 O O . PRO B 1 19 ? -3.986 17.749 13.606 1.00 5.71 37 PRO B O 1
ATOM 963 N N . TYR B 1 20 ? -4.882 16.892 11.717 1.00 5.62 38 TYR B N 1
ATOM 964 C CA . TYR B 1 20 ? -4.857 18.159 10.998 1.00 5.29 38 TYR B CA 1
ATOM 965 C C . TYR B 1 20 ? -5.883 18.186 9.879 1.00 3.24 38 TYR B C 1
ATOM 966 O O . TYR B 1 20 ? -6.435 17.150 9.490 1.00 5.15 38 TYR B O 1
ATOM 975 N N . ASP B 1 21 ? -6.132 19.386 9.373 1.00 2.73 39 ASP B N 1
ATOM 976 C CA . ASP B 1 21 ? -7.093 19.617 8.301 1.00 5.00 39 ASP B CA 1
ATOM 977 C C . ASP B 1 21 ? -6.534 19.003 7.016 1.00 4.56 39 ASP B C 1
ATOM 978 O O . ASP B 1 21 ? -5.561 19.506 6.462 1.00 4.29 39 ASP B O 1
ATOM 983 N N . SER B 1 22 ? -7.156 17.921 6.545 1.00 4.63 40 SER B N 1
ATOM 984 C CA . SER B 1 22 ? -6.614 17.126 5.440 1.00 4.04 40 SER B CA 1
ATOM 985 C C . SER B 1 22 ? -6.675 17.850 4.104 1.00 6.82 40 SER B C 1
ATOM 986 O O . SER B 1 22 ? -5.984 17.474 3.158 1.00 7.69 40 SER B O 1
ATOM 989 N N . MET B 1 23 ? -7.498 18.891 4.015 1.00 5.09 41 MET B N 1
ATOM 990 C CA . MET B 1 23 ? -7.640 19.615 2.755 1.00 6.20 41 MET B CA 1
ATOM 991 C C . MET B 1 23 ? -6.710 20.808 2.736 1.00 7.42 41 MET B C 1
ATOM 992 O O . MET B 1 23 ? -5.996 21.029 1.759 1.00 5.82 41 MET B O 1
ATOM 997 N N . LYS B 1 24 ? -6.718 21.559 3.830 1.00 5.17 42 LYS B N 1
ATOM 998 C CA . LYS B 1 24 ? -5.857 22.719 3.987 1.00 7.38 42 LYS B CA 1
ATOM 999 C C . LYS B 1 24 ? -4.382 22.377 3.773 1.00 7.66 42 LYS B C 1
ATOM 1000 O O . LYS B 1 24 ? -3.626 23.171 3.193 1.00 7.33 42 LYS B O 1
ATOM 1006 N N . HIS B 1 25 ? -3.969 21.198 4.234 1.00 6.94 43 HIS B N 1
ATOM 1007 C CA . HIS B 1 25 ? -2.549 20.829 4.227 1.00 6.04 43 HIS B CA 1
ATOM 1008 C C . HIS B 1 25 ? -2.196 19.765 3.180 1.00 6.29 43 HIS B C 1
ATOM 1009 O O . HIS B 1 25 ? -1.105 19.190 3.206 1.00 5.48 43 HIS B O 1
ATOM 1016 N N . TRP B 1 26 ? -3.114 19.506 2.258 1.00 5.05 44 TRP B N 1
ATOM 1017 C CA . TRP B 1 26 ? -2.840 18.601 1.143 1.00 6.24 44 TRP B CA 1
ATOM 1018 C C . TRP B 1 26 ? -1.626 19.059 0.343 1.00 7.30 44 TRP B C 1
ATOM 1019 O O . TRP B 1 26 ? -1.517 20.235 -0.030 1.00 7.08 44 TRP B O 1
ATOM 1030 N N . GLY B 1 27 ? -0.700 18.134 0.103 1.00 6.63 45 GLY B N 1
ATOM 1031 C CA . GLY B 1 27 ? 0.481 18.425 -0.701 1.00 6.95 45 GLY B CA 1
ATOM 1032 C C . GLY B 1 27 ? 1.654 18.945 0.110 1.00 11.24 45 GLY B C 1
ATOM 1033 O O . GLY B 1 27 ? 2.732 19.160 -0.436 1.00 8.62 45 GLY B O 1
ATOM 1034 N N . ARG B 1 28 ? 1.454 19.157 1.410 1.00 5.31 46 ARG B N 1
ATOM 1035 C CA . ARG B 1 28 ? 2.499 19.742 2.259 1.00 4.65 46 ARG B CA 1
ATOM 1036 C C . ARG B 1 28 ? 3.247 18.706 3.096 1.00 5.63 46 ARG B C 1
ATOM 1037 O O . ARG B 1 28 ? 2.648 17.789 3.664 1.00 3.98 46 ARG B O 1
ATOM 1045 N N . HIS B 1 29 ? 4.566 18.852 3.159 1.00 5.36 47 HIS B N 1
ATOM 1046 C CA . HIS B 1 29 ? 5.368 18.027 4.047 1.00 4.41 47 HIS B CA 1
ATOM 1047 C C . HIS B 1 29 ? 5.130 18.442 5.499 1.00 4.28 47 HIS B C 1
ATOM 1048 O O . HIS B 1 29 ? 4.674 19.562 5.762 1.00 3.33 47 HIS B O 1
ATOM 1055 N N . LYS B 1 30 ? 5.420 17.523 6.425 1.00 4.05 48 LYS B N 1
ATOM 1056 C CA . LYS B 1 30 ? 5.301 17.767 7.859 1.00 3.37 48 LYS B CA 1
ATOM 1057 C C . LYS B 1 30 ? 6.647 17.650 8.556 1.00 3.40 48 LYS B C 1
ATOM 1058 O O . LYS B 1 30 ? 7.572 17.002 8.055 1.00 3.44 48 LYS B O 1
ATOM 1064 N N . ALA B 1 31 ? 6.751 18.262 9.728 1.00 3.71 49 ALA B N 1
ATOM 1065 C CA . ALA B 1 31 ? 7.963 18.140 10.521 1.00 3.90 49 ALA B CA 1
ATOM 1066 C C . ALA B 1 31 ? 7.618 17.945 11.990 1.00 4.27 49 ALA B C 1
ATOM 1067 O O . ALA B 1 31 ? 6.540 18.336 12.443 1.00 3.39 49 ALA B O 1
ATOM 1069 N N . TRP B 1 32 ? 8.550 17.341 12.716 1.00 2.72 50 TRP B N 1
ATOM 1070 C CA . TRP B 1 32 ? 8.492 17.188 14.167 1.00 2.83 50 TRP B CA 1
ATOM 1071 C C . TRP B 1 32 ? 9.752 17.885 14.661 1.00 4.27 50 TRP B C 1
ATOM 1072 O O . TRP B 1 32 ? 10.859 17.590 14.188 1.00 3.57 50 TRP B O 1
ATOM 1083 N N . CYS B 1 33 ? 9.590 18.849 15.558 1.00 4.04 51 CYS B N 1
ATOM 1084 C CA . CYS B 1 33 ? 10.734 19.617 16.053 1.00 6.83 51 CYS B CA 1
ATOM 1085 C C . CYS B 1 33 ? 10.658 19.825 17.550 1.00 8.31 51 CYS B C 1
ATOM 1086 O O . CYS B 1 33 ? 9.577 19.892 18.124 1.00 4.90 51 CYS B O 1
ATOM 1089 N N . ARG B 1 34 ? 11.822 19.951 18.175 1.00 6.66 52 ARG B N 1
ATOM 1090 C CA . ARG B 1 34 ? 11.876 20.158 19.609 1.00 7.75 52 ARG B CA 1
ATOM 1091 C C . ARG B 1 34 ? 12.018 21.639 19.934 1.00 9.78 52 ARG B C 1
ATOM 1092 O O . ARG B 1 34 ? 12.870 22.331 19.371 1.00 10.87 52 ARG B O 1
ATOM 1100 N N . GLN B 1 35 ? 11.171 22.126 20.836 1.00 9.99 53 GLN B N 1
ATOM 1101 C CA . GLN B 1 35 ? 11.188 23.535 21.225 1.00 13.93 53 GLN B CA 1
ATOM 1102 C C . GLN B 1 35 ? 12.334 23.830 22.180 1.00 17.54 53 GLN B C 1
ATOM 1103 O O . GLN B 1 35 ? 12.564 23.090 23.139 1.00 17.38 53 GLN B O 1
ATOM 1109 N N . LEU B 1 36 ? 13.046 24.919 21.918 1.00 18.39 54 LEU B N 1
ATOM 1110 C CA . LEU B 1 36 ? 14.043 25.408 22.863 1.00 22.17 54 LEU B CA 1
ATOM 1111 C C . LEU B 1 36 ? 13.359 26.314 23.883 1.00 27.10 54 LEU B C 1
ATOM 1112 O O . LEU B 1 36 ? 13.343 27.535 23.733 1.00 29.91 54 LEU B O 1
ATOM 1117 N N . GLY B 1 37 ? 12.784 25.700 24.915 1.00 28.58 55 GLY B N 1
ATOM 1118 C CA . GLY B 1 37 ? 11.986 26.429 25.884 1.00 31.17 55 GLY B CA 1
ATOM 1119 C C . GLY B 1 37 ? 10.553 26.580 25.406 1.00 34.95 55 GLY B C 1
ATOM 1120 O O . GLY B 1 37 ? 10.004 25.675 24.773 1.00 34.85 55 GLY B O 1
ATOM 1121 N N . GLU B 1 38 ? 9.947 27.728 25.694 1.00 42.84 56 GLU B N 1
ATOM 1122 C CA . GLU B 1 38 ? 8.529 27.930 25.409 1.00 39.25 56 GLU B CA 1
ATOM 1123 C C . GLU B 1 38 ? 8.246 28.965 24.327 1.00 36.09 56 GLU B C 1
ATOM 1124 O O . GLU B 1 38 ? 7.148 28.996 23.766 1.00 39.69 56 GLU B O 1
ATOM 1130 N N . LYS B 1 39 ? 9.228 29.810 24.036 1.00 33.69 57 LYS B N 1
ATOM 1131 C CA . LYS B 1 39 ? 9.080 30.801 22.974 1.00 33.22 57 LYS B CA 1
ATOM 1132 C C . LYS B 1 39 ? 10.272 30.798 22.027 1.00 33.52 57 LYS B C 1
ATOM 1133 O O . LYS B 1 39 ? 10.276 31.498 21.014 1.00 33.56 57 LYS B O 1
ATOM 1139 N N . GLY B 1 40 ? 11.282 30.002 22.362 1.00 33.74 58 GLY B N 1
ATOM 1140 C CA . GLY B 1 40 ? 12.460 29.874 21.523 1.00 34.31 58 GLY B CA 1
ATOM 1141 C C . GLY B 1 40 ? 12.148 29.119 20.247 1.00 32.04 58 GLY B C 1
ATOM 1142 O O . GLY B 1 40 ? 11.012 28.690 20.040 1.00 29.39 58 GLY B O 1
ATOM 1143 N N . PRO B 1 41 ? 13.163 28.939 19.389 1.00 26.99 59 PRO B N 1
ATOM 1144 C CA . PRO B 1 41 ? 13.002 28.268 18.094 1.00 29.76 59 PRO B CA 1
ATOM 1145 C C . PRO B 1 41 ? 12.736 26.767 18.244 1.00 26.45 59 PRO B C 1
ATOM 1146 O O . PRO B 1 41 ? 12.875 26.217 19.341 1.00 26.55 59 PRO B O 1
ATOM 1150 N N . CYS B 1 42 ? 12.341 26.129 17.144 1.00 19.82 60 CYS B N 1
ATOM 1151 C CA . CYS B 1 42 ? 12.048 24.699 17.122 1.00 17.73 60 CYS B CA 1
ATOM 1152 C C . CYS B 1 42 ? 13.134 23.992 16.315 1.00 15.86 60 CYS B C 1
ATOM 1153 O O . CYS B 1 42 ? 13.344 24.317 15.150 1.00 20.32 60 CYS B O 1
ATOM 1156 N N . GLN B 1 43 ? 13.841 23.048 16.930 1.00 11.67 61 GLN B N 1
ATOM 1157 C CA . GLN B 1 43 ? 14.953 22.366 16.256 1.00 14.34 61 GLN B CA 1
ATOM 1158 C C . GLN B 1 43 ? 14.443 21.112 15.569 1.00 10.57 61 GLN B C 1
ATOM 1159 O O . GLN B 1 43 ? 13.844 20.256 16.216 1.00 7.52 61 GLN B O 1
ATOM 1165 N N . ARG B 1 44 ? 14.690 20.991 14.265 1.00 7.34 62 ARG B N 1
ATOM 1166 C CA . ARG B 1 44 ? 14.220 19.837 13.503 1.00 5.46 62 ARG B CA 1
ATOM 1167 C C . ARG B 1 44 ? 14.652 18.497 14.103 1.00 6.73 62 ARG B C 1
ATOM 1168 O O . ARG B 1 44 ? 15.811 18.305 14.500 1.00 6.88 62 ARG B O 1
ATOM 1176 N N . VAL B 1 45 ? 13.714 17.559 14.172 1.00 4.60 63 VAL B N 1
ATOM 1177 C CA . VAL B 1 45 ? 14.026 16.199 14.586 1.00 5.79 63 VAL B CA 1
ATOM 1178 C C . VAL B 1 45 ? 13.884 15.219 13.421 1.00 7.15 63 VAL B C 1
ATOM 1179 O O . VAL B 1 45 ? 14.831 14.500 13.098 1.00 10.93 63 VAL B O 1
ATOM 1183 N N . VAL B 1 46 ? 12.699 15.189 12.805 1.00 4.71 64 VAL B N 1
ATOM 1184 C CA . VAL B 1 46 ? 12.425 14.358 11.619 1.00 4.07 64 VAL B CA 1
ATOM 1185 C C . VAL B 1 46 ? 11.390 15.078 10.732 1.00 4.70 64 VAL B C 1
ATOM 1186 O O . VAL B 1 46 ? 10.635 15.945 11.209 1.00 3.53 64 VAL B O 1
ATOM 1190 N N . SER B 1 47 ? 11.371 14.762 9.441 1.00 5.02 65 SER B N 1
ATOM 1191 C CA . SER B 1 47 ? 10.296 15.245 8.569 1.00 3.34 65 SER B CA 1
ATOM 1192 C C . SER B 1 47 ? 9.813 14.160 7.602 1.00 4.04 65 SER B C 1
ATOM 1193 O O . SER B 1 47 ? 10.334 13.042 7.593 1.00 4.15 65 SER B O 1
ATOM 1196 N N . THR B 1 48 ? 8.808 14.489 6.791 1.00 2.83 66 THR B N 1
ATOM 1197 C CA . THR B 1 48 ? 8.212 13.516 5.879 1.00 3.72 66 THR B CA 1
ATOM 1198 C C . THR B 1 48 ? 8.892 13.513 4.509 1.00 6.28 66 THR B C 1
ATOM 1199 O O . THR B 1 48 ? 8.445 12.821 3.600 1.00 5.81 66 THR B O 1
ATOM 1203 N N . HIS B 1 49 ? 9.960 14.285 4.346 1.00 6.81 67 HIS B N 1
ATOM 1204 C CA . HIS B 1 49 ? 10.671 14.247 3.070 1.00 5.99 67 HIS B CA 1
ATOM 1205 C C . HIS B 1 49 ? 11.322 12.879 2.905 1.00 7.13 67 HIS B C 1
ATOM 1206 O O . HIS B 1 49 ? 11.846 12.337 3.867 1.00 5.53 67 HIS B O 1
ATOM 1213 N N . ASN B 1 50 ? 11.258 12.323 1.698 1.00 6.99 68 ASN B N 1
ATOM 1214 C CA . ASN B 1 50 ? 11.871 11.032 1.393 1.00 8.28 68 ASN B CA 1
ATOM 1215 C C . ASN B 1 50 ? 11.247 9.882 2.187 1.00 8.28 68 ASN B C 1
ATOM 1216 O O . ASN B 1 50 ? 11.865 8.829 2.360 1.00 10.64 68 ASN B O 1
ATOM 1221 N N . LEU B 1 51 ? 10.013 10.081 2.651 1.00 8.96 69 LEU B N 1
ATOM 1222 C CA . LEU B 1 51 ? 9.346 9.116 3.521 1.00 9.43 69 LEU B CA 1
ATOM 1223 C C . LEU B 1 51 ? 9.168 7.756 2.852 1.00 17.99 69 LEU B C 1
ATOM 1224 O O . LEU B 1 51 ? 9.272 6.716 3.507 1.00 16.00 69 LEU B O 1
ATOM 1229 N N . TRP B 1 52 ? 8.909 7.768 1.546 1.00 15.42 70 TRP B N 1
ATOM 1230 C CA . TRP B 1 52 ? 8.761 6.532 0.784 1.00 15.23 70 TRP B CA 1
ATOM 1231 C C . TRP B 1 52 ? 10.070 5.750 0.790 1.00 15.45 70 TRP B C 1
ATOM 1232 O O . TRP B 1 52 ? 10.094 4.567 1.111 1.00 22.54 70 TRP B O 1
ATOM 1243 N N . LEU B 1 53 ? 11.159 6.424 0.441 1.00 21.96 71 LEU B N 1
ATOM 1244 C CA . LEU B 1 53 ? 12.456 5.770 0.350 1.00 17.77 71 LEU B CA 1
ATOM 1245 C C . LEU B 1 53 ? 13.002 5.361 1.709 1.00 22.46 71 LEU B C 1
ATOM 1246 O O . LEU B 1 53 ? 13.796 4.425 1.797 1.00 25.07 71 LEU B O 1
ATOM 1251 N N . LEU B 1 54 ? 12.580 6.060 2.764 1.00 15.80 72 LEU B N 1
ATOM 1252 C CA . LEU B 1 54 ? 13.036 5.755 4.118 1.00 20.28 72 LEU B CA 1
ATOM 1253 C C . LEU B 1 54 ? 12.194 4.646 4.742 1.00 27.26 72 LEU B C 1
ATOM 1254 O O . LEU B 1 54 ? 12.241 4.423 5.955 1.00 24.90 72 LEU B O 1
ATOM 1259 N N . SER B 1 55 ? 11.427 3.948 3.903 1.00 30.46 73 SER B N 1
ATOM 1260 C CA . SER B 1 55 ? 10.571 2.856 4.370 1.00 21.13 73 SER B CA 1
ATOM 1261 C C . SER B 1 55 ? 11.280 1.520 4.212 1.00 25.22 73 SER B C 1
ATOM 1262 O O . SER B 1 55 ? 10.934 0.549 4.870 1.00 33.41 73 SER B O 1
ATOM 1265 N N . THR B 1 64 ? 13.637 8.180 15.833 1.00 8.67 82 THR B N 1
ATOM 1266 C CA . THR B 1 64 ? 12.266 8.689 15.709 1.00 7.30 82 THR B CA 1
ATOM 1267 C C . THR B 1 64 ? 11.704 8.385 14.333 1.00 11.78 82 THR B C 1
ATOM 1268 O O . THR B 1 64 ? 12.321 8.720 13.316 1.00 12.99 82 THR B O 1
ATOM 1272 N N . ALA B 1 65 ? 10.532 7.754 14.307 1.00 8.95 83 ALA B N 1
ATOM 1273 C CA . ALA B 1 65 ? 9.850 7.410 13.063 1.00 8.79 83 ALA B CA 1
ATOM 1274 C C . ALA B 1 65 ? 8.707 8.387 12.816 1.00 10.48 83 ALA B C 1
ATOM 1275 O O . ALA B 1 65 ? 8.212 9.036 13.744 1.00 7.32 83 ALA B O 1
ATOM 1277 N N . ILE B 1 66 ? 8.277 8.485 11.566 1.00 6.96 84 ILE B N 1
ATOM 1278 C CA . ILE B 1 66 ? 7.173 9.366 11.230 1.00 8.23 84 ILE B CA 1
ATOM 1279 C C . ILE B 1 66 ? 6.272 8.703 10.177 1.00 10.90 84 ILE B C 1
ATOM 1280 O O . ILE B 1 66 ? 6.762 8.050 9.248 1.00 11.85 84 ILE B O 1
ATOM 1285 N N . THR B 1 67 ? 4.958 8.820 10.375 1.00 11.23 85 THR B N 1
ATOM 1286 C CA . THR B 1 67 ? 3.944 8.294 9.459 1.00 11.26 85 THR B CA 1
ATOM 1287 C C . THR B 1 67 ? 2.934 9.404 9.178 1.00 10.32 85 THR B C 1
ATOM 1288 O O . THR B 1 67 ? 2.456 10.056 10.108 1.00 7.35 85 THR B O 1
ATOM 1292 N N . ASP B 1 68 ? 2.592 9.617 7.911 1.00 9.88 86 ASP B N 1
ATOM 1293 C CA . ASP B 1 68 ? 1.655 10.685 7.580 1.00 9.44 86 ASP B CA 1
ATOM 1294 C C . ASP B 1 68 ? 0.464 10.163 6.777 1.00 10.49 86 ASP B C 1
ATOM 1295 O O . ASP B 1 68 ? 0.602 9.786 5.607 1.00 9.04 86 ASP B O 1
ATOM 1300 N N . ASP B 1 69 ? -0.697 10.130 7.426 1.00 8.65 87 ASP B N 1
ATOM 1301 C CA . ASP B 1 69 ? -1.932 9.756 6.759 1.00 8.86 87 ASP B CA 1
ATOM 1302 C C . ASP B 1 69 ? -2.519 11.019 6.164 1.00 7.80 87 ASP B C 1
ATOM 1303 O O . ASP B 1 69 ? -3.249 11.748 6.827 1.00 6.64 87 ASP B O 1
ATOM 1308 N N . THR B 1 70 ? -2.201 11.266 4.901 1.00 5.86 88 THR B N 1
ATOM 1309 C CA . THR B 1 70 ? -2.603 12.504 4.246 1.00 6.22 88 THR B CA 1
ATOM 1310 C C . THR B 1 70 ? -4.079 12.544 3.854 1.00 7.01 88 THR B C 1
ATOM 1311 O O . THR B 1 70 ? -4.640 13.619 3.672 1.00 7.25 88 THR B O 1
ATOM 1315 N N . LEU B 1 71 ? -4.695 11.373 3.722 1.00 6.86 89 LEU B N 1
ATOM 1316 C CA . LEU B 1 71 ? -6.109 11.284 3.348 1.00 7.25 89 LEU B CA 1
ATOM 1317 C C . LEU B 1 71 ? -6.997 11.573 4.555 1.00 9.01 89 LEU B C 1
ATOM 1318 O O . LEU B 1 71 ? -8.019 12.266 4.454 1.00 7.88 89 LEU B O 1
ATOM 1323 N N . GLY B 1 72 ? -6.587 11.052 5.704 1.00 7.02 90 GLY B N 1
ATOM 1324 C CA . GLY B 1 72 ? -7.345 11.234 6.933 1.00 6.93 90 GLY B CA 1
ATOM 1325 C C . GLY B 1 72 ? -6.932 12.478 7.694 1.00 7.50 90 GLY B C 1
ATOM 1326 O O . GLY B 1 72 ? -7.710 13.009 8.481 1.00 6.89 90 GLY B O 1
ATOM 1327 N N . GLY B 1 73 ? -5.711 12.954 7.452 1.00 5.21 91 GLY B N 1
ATOM 1328 C CA . GLY B 1 73 ? -5.216 14.117 8.176 1.00 5.57 91 GLY B CA 1
ATOM 1329 C C . GLY B 1 73 ? -4.722 13.780 9.573 1.00 7.75 91 GLY B C 1
ATOM 1330 O O . GLY B 1 73 ? -5.126 14.393 10.582 1.00 5.44 91 GLY B O 1
ATOM 1331 N N . THR B 1 74 ? -3.840 12.790 9.649 1.00 7.24 92 THR B N 1
ATOM 1332 C CA . THR B 1 74 ? -3.219 12.466 10.929 1.00 7.82 92 THR B CA 1
ATOM 1333 C C . THR B 1 74 ? -1.727 12.215 10.783 1.00 5.89 92 THR B C 1
ATOM 1334 O O . THR B 1 74 ? -1.307 11.348 10.018 1.00 8.45 92 THR B O 1
ATOM 1338 N N . LEU B 1 75 ? -0.928 12.968 11.530 1.00 5.34 93 LEU B N 1
ATOM 1339 C CA . LEU B 1 75 ? 0.517 12.761 11.544 1.00 4.89 93 LEU B CA 1
ATOM 1340 C C . LEU B 1 75 ? 0.878 11.995 12.804 1.00 6.35 93 LEU B C 1
ATOM 1341 O O . LEU B 1 75 ? 0.448 12.370 13.891 1.00 5.87 93 LEU B O 1
ATOM 1346 N N . THR B 1 76 ? 1.636 10.911 12.650 1.00 5.56 94 THR B N 1
ATOM 1347 C CA . THR B 1 76 ? 2.053 10.087 13.782 1.00 6.95 94 THR B CA 1
ATOM 1348 C C . THR B 1 76 ? 3.566 10.053 13.931 1.00 7.45 94 THR B C 1
ATOM 1349 O O . THR B 1 76 ? 4.298 9.652 13.018 1.00 7.86 94 THR B O 1
ATOM 1353 N N . ILE B 1 77 ? 4.030 10.478 15.098 1.00 5.06 95 ILE B N 1
ATOM 1354 C CA . ILE B 1 77 ? 5.439 10.457 15.414 1.00 5.09 95 ILE B CA 1
ATOM 1355 C C . ILE B 1 77 ? 5.677 9.340 16.428 1.00 5.61 95 ILE B C 1
ATOM 1356 O O . ILE B 1 77 ? 5.002 9.286 17.452 1.00 5.76 95 ILE B O 1
ATOM 1361 N N . THR B 1 78 ? 6.622 8.443 16.151 1.00 5.75 96 THR B N 1
ATOM 1362 C CA . THR B 1 78 ? 6.952 7.401 17.128 1.00 6.14 96 THR B CA 1
ATOM 1363 C C . THR B 1 78 ? 8.353 7.600 17.676 1.00 7.30 96 THR B C 1
ATOM 1364 O O . THR B 1 78 ? 9.335 7.521 16.931 1.00 8.05 96 THR B O 1
ATOM 1368 N N . LEU B 1 79 ? 8.441 7.871 18.975 1.00 6.67 97 LEU B N 1
ATOM 1369 C CA . LEU B 1 79 ? 9.726 7.995 19.645 1.00 7.78 97 LEU B CA 1
ATOM 1370 C C . LEU B 1 79 ? 10.107 6.615 20.165 1.00 10.87 97 LEU B C 1
ATOM 1371 O O . LEU B 1 79 ? 9.471 6.095 21.085 1.00 10.63 97 LEU B O 1
ATOM 1376 N N . ARG B 1 80 ? 11.141 6.021 19.580 1.00 9.81 98 ARG B N 1
ATOM 1377 C CA . ARG B 1 80 ? 11.545 4.672 19.968 1.00 14.09 98 ARG B CA 1
ATOM 1378 C C . ARG B 1 80 ? 12.562 4.732 21.086 1.00 10.89 98 ARG B C 1
ATOM 1379 O O . ARG B 1 80 ? 13.328 5.703 21.178 1.00 11.79 98 ARG B O 1
ATOM 1387 N N . ASN B 1 81 ? 12.587 3.689 21.912 1.00 8.12 99 ASN B N 1
ATOM 1388 C CA . ASN B 1 81 ? 13.483 3.641 23.062 1.00 8.31 99 ASN B CA 1
ATOM 1389 C C . ASN B 1 81 ? 13.481 4.974 23.800 1.00 9.00 99 ASN B C 1
ATOM 1390 O O . ASN B 1 81 ? 14.532 5.601 23.957 1.00 11.68 99 ASN B O 1
ATOM 1395 N N . LEU B 1 82 ? 12.294 5.418 24.207 1.00 8.56 100 LEU B N 1
ATOM 1396 C CA . LEU B 1 82 ? 12.124 6.708 24.872 1.00 7.09 100 LEU B CA 1
ATOM 1397 C C . LEU B 1 82 ? 13.050 6.827 26.081 1.00 7.69 100 LEU B C 1
ATOM 1398 O O . LEU B 1 82 ? 13.154 5.904 26.888 1.00 9.29 100 LEU B O 1
ATOM 1403 N N . GLN B 1 83 ? 13.746 7.953 26.187 1.00 9.33 101 GLN B N 1
ATOM 1404 C CA . GLN B 1 83 ? 14.612 8.190 27.344 1.00 10.62 101 GLN B CA 1
ATOM 1405 C C . GLN B 1 83 ? 14.276 9.526 28.010 1.00 9.00 101 GLN B C 1
ATOM 1406 O O . GLN B 1 83 ? 13.716 10.413 27.371 1.00 8.75 101 GLN B O 1
ATOM 1412 N N . PRO B 1 84 ? 14.615 9.675 29.305 1.00 10.31 102 PRO B N 1
ATOM 1413 C CA . PRO B 1 84 ? 14.303 10.939 29.981 1.00 9.78 102 PRO B CA 1
ATOM 1414 C C . PRO B 1 84 ? 14.827 12.166 29.239 1.00 10.43 102 PRO B C 1
ATOM 1415 O O . PRO B 1 84 ? 14.195 13.220 29.318 1.00 7.75 102 PRO B O 1
ATOM 1419 N N . HIS B 1 85 ? 15.938 12.038 28.516 1.00 11.26 103 HIS B N 1
ATOM 1420 C CA . HIS B 1 85 ? 16.460 13.190 27.784 1.00 12.53 103 HIS B CA 1
ATOM 1421 C C . HIS B 1 85 ? 15.562 13.618 26.625 1.00 12.89 103 HIS B C 1
ATOM 1422 O O . HIS B 1 85 ? 15.709 14.721 26.092 1.00 14.14 103 HIS B O 1
ATOM 1429 N N . ASP B 1 86 ? 14.616 12.754 26.256 1.00 9.22 104 ASP B N 1
ATOM 1430 C CA . ASP B 1 86 ? 13.613 13.082 25.241 1.00 10.40 104 ASP B CA 1
ATOM 1431 C C . ASP B 1 86 ? 12.438 13.898 25.780 1.00 11.37 104 ASP B C 1
ATOM 1432 O O . ASP B 1 86 ? 11.603 14.353 25.008 1.00 6.32 104 ASP B O 1
ATOM 1437 N N . ALA B 1 87 ? 12.342 14.054 27.096 1.00 7.02 105 ALA B N 1
ATOM 1438 C CA . ALA B 1 87 ? 11.242 14.833 27.672 1.00 7.11 105 ALA B CA 1
ATOM 1439 C C . ALA B 1 87 ? 11.308 16.273 27.181 1.00 6.27 105 ALA B C 1
ATOM 1440 O O . ALA B 1 87 ? 12.387 16.778 26.877 1.00 8.55 105 ALA B O 1
ATOM 1442 N N . GLY B 1 88 ? 10.157 16.933 27.109 1.00 8.87 106 GLY B N 1
ATOM 1443 C CA . GLY B 1 88 ? 10.140 18.341 26.753 1.00 9.59 106 GLY B CA 1
ATOM 1444 C C . GLY B 1 88 ? 9.018 18.706 25.804 1.00 10.61 106 GLY B C 1
ATOM 1445 O O . GLY B 1 88 ? 8.100 17.911 25.569 1.00 6.32 106 GLY B O 1
ATOM 1446 N N . LEU B 1 89 ? 9.106 19.909 25.246 1.00 8.64 107 LEU B N 1
ATOM 1447 C CA . LEU B 1 89 ? 8.047 20.432 24.401 1.00 7.29 107 LEU B CA 1
ATOM 1448 C C . LEU B 1 89 ? 8.435 20.338 22.945 1.00 8.19 107 LEU B C 1
ATOM 1449 O O . LEU B 1 89 ? 9.537 20.728 22.550 1.00 9.38 107 LEU B O 1
ATOM 1454 N N . TYR B 1 90 ? 7.512 19.824 22.147 1.00 5.89 108 TYR B N 1
ATOM 1455 C CA . TYR B 1 90 ? 7.738 19.670 20.719 1.00 5.56 108 TYR B CA 1
ATOM 1456 C C . TYR B 1 90 ? 6.592 20.287 19.927 1.00 4.79 108 TYR B C 1
ATOM 1457 O O . TYR B 1 90 ? 5.564 20.675 20.495 1.00 4.60 108 TYR B O 1
ATOM 1466 N N . GLN B 1 91 ? 6.768 20.374 18.606 1.00 4.95 109 GLN B N 1
ATOM 1467 C CA . GLN B 1 91 ? 5.684 20.771 17.709 1.00 4.95 109 GLN B CA 1
ATOM 1468 C C . GLN B 1 91 ? 5.573 19.817 16.527 1.00 5.50 109 GLN B C 1
ATOM 1469 O O . GLN B 1 91 ? 6.589 19.359 15.991 1.00 5.84 109 GLN B O 1
ATOM 1475 N N . CYS B 1 92 ? 4.335 19.533 16.123 1.00 3.23 110 CYS B N 1
ATOM 1476 C CA . CYS B 1 92 ? 4.046 18.999 14.799 1.00 3.61 110 CYS B CA 1
ATOM 1477 C C . CYS B 1 92 ? 3.799 20.191 13.886 1.00 4.50 110 CYS B C 1
ATOM 1478 O O . CYS B 1 92 ? 3.026 21.086 14.233 1.00 5.08 110 CYS B O 1
ATOM 1481 N N . GLN B 1 93 ? 4.432 20.196 12.718 1.00 2.95 111 GLN B N 1
ATOM 1482 C CA . GLN B 1 93 ? 4.367 21.344 11.813 1.00 4.49 111 GLN B CA 1
ATOM 1483 C C . GLN B 1 93 ? 3.994 20.928 10.416 1.00 7.27 111 GLN B C 1
ATOM 1484 O O . GLN B 1 93 ? 4.357 19.831 9.977 1.00 3.94 111 GLN B O 1
ATOM 1490 N N . SER B 1 94 ? 3.305 21.828 9.711 1.00 4.84 112 SER B N 1
ATOM 1491 C CA . SER B 1 94 ? 3.062 21.693 8.277 1.00 5.17 112 SER B CA 1
ATOM 1492 C C . SER B 1 94 ? 3.934 22.721 7.558 1.00 6.79 112 SER B C 1
ATOM 1493 O O . SER B 1 94 ? 3.976 23.897 7.949 1.00 8.52 112 SER B O 1
ATOM 1496 N N . LEU B 1 95 ? 4.647 22.270 6.527 1.00 6.16 113 LEU B N 1
ATOM 1497 C CA . LEU B 1 95 ? 5.623 23.099 5.824 1.00 7.85 113 LEU B CA 1
ATOM 1498 C C . LEU B 1 95 ? 5.124 23.568 4.450 1.00 9.91 113 LEU B C 1
ATOM 1499 O O . LEU B 1 95 ? 4.597 22.788 3.648 1.00 5.38 113 LEU B O 1
ATOM 1504 N N . HIS B 1 96 ? 5.308 24.848 4.171 1.00 10.52 114 HIS B N 1
ATOM 1505 C CA . HIS B 1 96 ? 4.936 25.373 2.862 1.00 15.79 114 HIS B CA 1
ATOM 1506 C C . HIS B 1 96 ? 5.767 26.608 2.562 1.00 16.55 114 HIS B C 1
ATOM 1507 O O . HIS B 1 96 ? 5.773 27.560 3.336 1.00 18.60 114 HIS B O 1
ATOM 1514 N N . GLY B 1 97 ? 6.478 26.576 1.441 1.00 20.91 115 GLY B N 1
ATOM 1515 C CA . GLY B 1 97 ? 7.392 27.652 1.102 1.00 21.94 115 GLY B CA 1
ATOM 1516 C C . GLY B 1 97 ? 8.421 27.815 2.202 1.00 19.29 115 GLY B C 1
ATOM 1517 O O . GLY B 1 97 ? 9.083 26.855 2.597 1.00 19.29 115 GLY B O 1
ATOM 1518 N N . SER B 1 98 ? 8.532 29.031 2.727 1.00 26.65 116 SER B N 1
ATOM 1519 C CA . SER B 1 98 ? 9.473 29.316 3.802 1.00 24.40 116 SER B CA 1
ATOM 1520 C C . SER B 1 98 ? 8.808 29.241 5.174 1.00 24.42 116 SER B C 1
ATOM 1521 O O . SER B 1 98 ? 9.445 29.500 6.193 1.00 25.45 116 SER B O 1
ATOM 1524 N N . GLU B 1 99 ? 7.529 28.878 5.200 1.00 19.60 117 GLU B N 1
ATOM 1525 C CA . GLU B 1 99 ? 6.766 28.918 6.440 1.00 17.05 117 GLU B CA 1
ATOM 1526 C C . GLU B 1 99 ? 6.570 27.531 7.053 1.00 15.54 117 GLU B C 1
ATOM 1527 O O . GLU B 1 99 ? 6.642 26.509 6.364 1.00 10.90 117 GLU B O 1
ATOM 1533 N N . ALA B 1 100 ? 6.342 27.504 8.359 1.00 14.14 118 ALA B N 1
ATOM 1534 C CA . ALA B 1 100 ? 5.988 26.274 9.059 1.00 13.89 118 ALA B CA 1
ATOM 1535 C C . ALA B 1 100 ? 4.812 26.565 9.985 1.00 15.89 118 ALA B C 1
ATOM 1536 O O . ALA B 1 100 ? 4.946 27.347 10.924 1.00 22.67 118 ALA B O 1
ATOM 1538 N N . ASP B 1 101 ? 3.662 25.954 9.714 1.00 11.55 119 ASP B N 1
ATOM 1539 C CA . ASP B 1 101 ? 2.474 26.157 10.540 1.00 12.40 119 ASP B CA 1
ATOM 1540 C C . ASP B 1 101 ? 2.447 25.149 11.689 1.00 9.78 119 ASP B C 1
ATOM 1541 O O . ASP B 1 101 ? 2.574 23.949 11.455 1.00 11.03 119 ASP B O 1
ATOM 1546 N N . THR B 1 102 ? 2.281 25.625 12.921 1.00 10.33 120 THR B N 1
ATOM 1547 C CA . THR B 1 102 ? 2.133 24.708 14.053 1.00 9.44 120 THR B CA 1
ATOM 1548 C C . THR B 1 102 ? 0.790 23.975 13.971 1.00 8.39 120 THR B C 1
ATOM 1549 O O . THR B 1 102 ? -0.276 24.611 13.981 1.00 11.77 120 THR B O 1
ATOM 1553 N N . LEU B 1 103 ? 0.834 22.645 13.892 1.00 4.79 121 LEU B N 1
ATOM 1554 C CA . LEU B 1 103 ? -0.383 21.829 13.915 1.00 4.11 121 LEU B CA 1
ATOM 1555 C C . LEU B 1 103 ? -0.745 21.442 15.332 1.00 10.53 121 LEU B C 1
ATOM 1556 O O . LEU B 1 103 ? -1.924 21.378 15.680 1.00 9.41 121 LEU B O 1
ATOM 1561 N N . ARG B 1 104 ? 0.274 21.157 16.138 1.00 6.16 122 ARG B N 1
ATOM 1562 C CA . ARG B 1 104 ? 0.057 20.799 17.537 1.00 8.86 122 ARG B CA 1
ATOM 1563 C C . ARG B 1 104 ? 1.296 21.090 18.355 1.00 10.13 122 ARG B C 1
ATOM 1564 O O . ARG B 1 104 ? 2.410 20.935 17.863 1.00 7.12 122 ARG B O 1
ATOM 1572 N N . LYS B 1 105 ? 1.100 21.485 19.610 1.00 6.64 123 LYS B N 1
ATOM 1573 C CA . LYS B 1 105 ? 2.198 21.573 20.567 1.00 7.97 123 LYS B CA 1
ATOM 1574 C C . LYS B 1 105 ? 2.028 20.414 21.528 1.00 7.63 123 LYS B C 1
ATOM 1575 O O . LYS B 1 105 ? 0.929 20.177 22.036 1.00 7.63 123 LYS B O 1
ATOM 1581 N N . VAL B 1 106 ? 3.116 19.692 21.769 1.00 5.57 124 VAL B N 1
ATOM 1582 C CA . VAL B 1 106 ? 3.057 18.423 22.478 1.00 6.74 124 VAL B CA 1
ATOM 1583 C C . VAL B 1 106 ? 4.049 18.418 23.632 1.00 7.69 124 VAL B C 1
ATOM 1584 O O . VAL B 1 106 ? 5.195 18.830 23.460 1.00 6.65 124 VAL B O 1
ATOM 1588 N N . LEU B 1 107 ? 3.607 17.960 24.803 1.00 7.59 125 LEU B N 1
ATOM 1589 C CA . LEU B 1 107 ? 4.501 17.719 25.928 1.00 8.30 125 LEU B CA 1
ATOM 1590 C C . LEU B 1 107 ? 4.810 16.229 25.964 1.00 5.73 125 LEU B C 1
ATOM 1591 O O . LEU B 1 107 ? 3.901 15.412 26.083 1.00 7.71 125 LEU B O 1
ATOM 1596 N N . VAL B 1 108 ? 6.083 15.879 25.815 1.00 5.13 126 VAL B N 1
ATOM 1597 C CA . VAL B 1 108 ? 6.512 14.500 25.982 1.00 5.88 126 VAL B CA 1
ATOM 1598 C C . VAL B 1 108 ? 6.990 14.314 27.416 1.00 5.22 126 VAL B C 1
ATOM 1599 O O . VAL B 1 108 ? 7.956 14.938 27.849 1.00 6.48 126 VAL B O 1
ATOM 1603 N N . GLU B 1 109 ? 6.287 13.464 28.150 1.00 5.20 127 GLU B N 1
ATOM 1604 C CA . GLU B 1 109 ? 6.586 13.225 29.554 1.00 4.44 127 GLU B CA 1
ATOM 1605 C C . GLU B 1 109 ? 7.075 11.801 29.650 1.00 5.99 127 GLU B C 1
ATOM 1606 O O . GLU B 1 109 ? 6.428 10.884 29.133 1.00 9.03 127 GLU B O 1
ATOM 1612 N N . VAL B 1 110 ? 8.226 11.607 30.287 1.00 5.71 128 VAL B N 1
ATOM 1613 C CA . VAL B 1 110 ? 8.818 10.285 30.392 1.00 4.34 128 VAL B CA 1
ATOM 1614 C C . VAL B 1 110 ? 8.637 9.713 31.796 1.00 8.79 128 VAL B C 1
ATOM 1615 O O . VAL B 1 110 ? 8.918 10.381 32.802 1.00 5.36 128 VAL B O 1
ATOM 1619 N N . LEU B 1 111 ? 8.144 8.483 31.857 1.00 5.47 129 LEU B N 1
ATOM 1620 C CA . LEU B 1 111 ? 7.908 7.814 33.135 1.00 7.17 129 LEU B CA 1
ATOM 1621 C C . LEU B 1 111 ? 9.009 6.782 33.352 1.00 7.40 129 LEU B C 1
ATOM 1622 O O . LEU B 1 111 ? 9.447 6.131 32.406 1.00 7.13 129 LEU B O 1
ATOM 1627 N N . ALA B 1 112 ? 9.439 6.620 34.598 1.00 7.15 130 ALA B N 1
ATOM 1628 C CA . ALA B 1 112 ? 10.528 5.708 34.907 1.00 8.04 130 ALA B CA 1
ATOM 1629 C C . ALA B 1 112 ? 10.413 5.170 36.331 1.00 9.28 130 ALA B C 1
ATOM 1630 O O . ALA B 1 112 ? 9.711 5.749 37.168 1.00 10.86 130 ALA B O 1
#

GO terms:
  GO:0002291 T cell activation via T cell receptor contact with antigen bound to MHC molecule on antigen presenting cell (P, IDA)
  GO:0004888 transmembrane signaling receptor activity (F, IDA)
  GO:0005886 plasma membrane (C, IDA)
  GO:0017154 semaphorin receptor activity (F, IDA)
  GO:0097242 amyloid-beta clearance (P, IDA)
  GO:0071402 cellular response to lipoprotein particle stimulus (P, IDA)
  GO:0071526 semaphorin-plexin signaling pathway (P, IDA)
  GO:0071813 lipoprotein particle binding (F, IDA)
  GO:0008035 high-density lipoprotein particle binding (F, IDA)
  GO:0044853 plasma membrane raft (C, IDA)
  GO:0001786 phosphatidylserine binding (F, IDA)
  GO:0030169 low-density lipoprotein particle binding (F, IDA)
  GO:0008429 phosphatidylethanolamine binding (F, IDA)
  GO:0034189 very-low-density lipoprotein particle binding (F, IDA)
  GO:0140052 cellular response to oxidised low-density lipoprotein particle stimulus (P, IDA)
  GO:1902533 positive regulation of intracellular signal transduction (P, IDA)
  GO:0007613 memory (P, IDA)
  GO:0120146 sulfatide binding (F, IDA)
  GO:0008289 lipid binding (F, TAS)
  GO:0120035 regulation of plasma membrane bounded cell projection organization (P, IGI)

InterPro domains:
  IPR013106 Immunoglobulin V-set domain [PF07686] (23-128)
  IPR013783 Immunoglobulin-like fold [G3DSA:2.60.40.10] (19-130)
  IPR036179 Immunoglobulin-like domain superfamily [SSF48726] (26-116)
  IPR052314 Immune receptor domain-containing protein [PTHR16423] (3-222)

Foldseek 3Di:
DEEEEWEEEAQAKTKDKFFDDLVVQPPWKKFKFADDPPPDDTHGDDICPPVVVVVVPCDWDADSVRRMIMGMGHNDDQVNFHKMFIWTDDDPDTHTRYIYGYHYHD/DDAAEWEDEAQAKTKDKFFDDLVVQPPWKKFKFAAPPDPHDTHTDDICVCVVVPCCHWDADSNRRMIMRMDGNDDQVPFHKMFMWTDDDPDTHTRHIYTYHYDD